Protein AF-A0A498FZJ8-F1 (afdb_monomer)

Solvent-accessible surface area (backbone atoms only — not comparable to full-atom values): 12629 Å² total; per-residue (Å²): 134,83,81,78,75,74,72,81,84,65,63,50,77,57,42,73,73,77,41,81,71,93,45,92,46,30,62,57,10,52,54,36,23,52,49,13,52,50,32,38,52,50,14,53,52,34,53,74,75,39,60,87,78,37,64,66,30,52,53,15,55,49,30,47,63,50,12,57,46,33,32,51,38,11,57,37,40,50,44,96,62,54,70,70,26,50,50,38,20,52,51,10,34,53,38,27,52,49,20,50,56,52,44,55,67,77,46,68,87,44,80,69,93,82,75,72,58,67,66,43,53,47,41,27,50,52,9,50,48,36,30,49,42,23,54,63,47,40,61,73,71,50,65,71,65,66,58,52,52,53,49,52,50,50,52,50,51,50,53,49,51,53,51,53,51,53,48,52,53,52,51,53,53,48,53,52,48,54,51,51,51,53,52,50,52,52,52,49,52,51,50,53,52,51,51,52,52,52,50,52,62,68,68,50,58,58,46,81,44,78,46,68,47,101,84,72,43,87,35,45,34,33,32,32,77,91,71,49,74,78,47,72,109

pLDDT: mean 86.77, std 13.29, range [37.44, 98.38]

Secondary structure (DSSP, 8-state):
------------HHHHHT---SSTTHHHHHHHHHHHHHHHHHHHHHHHHS-TTSHHHHHHHHHHHHHHHHHHHHHHHTS---HHHHHHHHHHHHHHHHHHHHHHHH-TT---TTT--HHHHHHHHHHHHHHHHHHHTHHHHS-HHHHHHHHHHHHHHHHHHHHHHHHHHHHHHHHHHHHHHHHHHHHHHHHHHHHHHHHHHHH-SEEEEEEE-TTS-EEEEEEETTS-EEEE-

Structure (mmCIF, N/CA/C/O backbone):
data_AF-A0A498FZJ8-F1
#
_entry.id   AF-A0A498FZJ8-F1
#
loop_
_atom_site.group_PDB
_atom_site.id
_atom_site.type_symbol
_atom_site.label_atom_id
_atom_site.label_alt_id
_atom_site.label_comp_id
_atom_site.label_asym_id
_atom_site.label_entity_id
_atom_site.label_seq_id
_atom_site.pdbx_PDB_ins_code
_atom_site.Cartn_x
_atom_site.Cartn_y
_atom_site.Cartn_z
_atom_site.occupancy
_atom_site.B_iso_or_equiv
_atom_site.auth_seq_id
_atom_site.auth_comp_id
_atom_site.auth_asym_id
_atom_site.auth_atom_id
_atom_site.pdbx_PDB_model_num
ATOM 1 N N . MET A 1 1 ? -16.260 27.900 16.267 1.00 39.38 1 MET A N 1
ATOM 2 C CA . MET A 1 1 ? -16.255 27.574 14.827 1.00 39.38 1 MET A CA 1
ATOM 3 C C . MET A 1 1 ? -15.187 26.517 14.612 1.00 39.38 1 MET A C 1
ATOM 5 O O . MET A 1 1 ? -14.015 26.859 14.557 1.00 39.38 1 MET A O 1
ATOM 9 N N . SER A 1 2 ? -15.580 25.243 14.634 1.00 37.44 2 SER A N 1
ATOM 10 C CA . SER A 1 2 ? -14.704 24.137 14.246 1.00 37.44 2 SER A CA 1
ATOM 11 C C . SER A 1 2 ? -14.590 24.187 12.729 1.00 37.44 2 SER A C 1
ATOM 13 O O . SER A 1 2 ? -15.610 24.148 12.045 1.00 37.44 2 SER A O 1
ATOM 15 N N . SER A 1 3 ? -13.386 24.383 12.205 1.00 40.19 3 SER A N 1
ATOM 16 C CA . SER A 1 3 ? -13.115 24.188 10.787 1.00 40.19 3 SER A CA 1
ATOM 17 C C . SER A 1 3 ? -13.168 22.689 10.519 1.00 40.19 3 SER A C 1
ATOM 19 O O . SER A 1 3 ? -12.170 21.990 10.710 1.00 40.19 3 SER A O 1
ATOM 21 N N . ASP A 1 4 ? -14.347 22.212 10.123 1.00 42.19 4 ASP A N 1
ATOM 22 C CA . ASP A 1 4 ? -14.518 20.915 9.483 1.00 42.19 4 ASP A CA 1
ATOM 23 C C . ASP A 1 4 ? -13.545 20.857 8.308 1.00 42.19 4 ASP A C 1
ATOM 25 O O . ASP A 1 4 ? -13.717 21.498 7.272 1.00 42.19 4 ASP A O 1
ATOM 29 N N . THR A 1 5 ? -12.448 20.141 8.521 1.00 45.56 5 THR A N 1
ATOM 30 C CA . THR A 1 5 ? -11.533 19.784 7.452 1.00 45.56 5 THR A CA 1
ATOM 31 C C . THR A 1 5 ? -12.245 18.666 6.712 1.00 45.56 5 THR A C 1
ATOM 33 O O . THR A 1 5 ? -12.199 17.516 7.144 1.00 45.56 5 THR A O 1
ATOM 36 N N . GLU A 1 6 ? -12.998 19.014 5.666 1.00 40.62 6 GLU A N 1
ATOM 37 C CA . GLU A 1 6 ? -13.567 18.024 4.757 1.00 40.62 6 GLU A CA 1
ATOM 38 C C . GLU A 1 6 ? -12.438 17.070 4.334 1.00 40.62 6 GLU A C 1
ATOM 40 O O . GLU A 1 6 ? -11.430 17.522 3.780 1.00 40.62 6 GLU A O 1
ATOM 45 N N . PRO A 1 7 ? -12.543 15.758 4.612 1.00 44.50 7 PRO A N 1
ATOM 46 C CA . PRO A 1 7 ? -11.572 14.811 4.102 1.00 44.50 7 PRO A CA 1
ATOM 47 C C . PRO A 1 7 ? -11.725 14.836 2.587 1.00 44.50 7 PRO A C 1
ATOM 49 O O . PRO A 1 7 ? -12.794 14.505 2.088 1.00 44.50 7 PRO A O 1
ATOM 52 N N . ASN A 1 8 ? -10.685 15.298 1.890 1.00 45.78 8 ASN A N 1
ATOM 53 C CA . ASN A 1 8 ? -10.559 15.401 0.438 1.00 45.78 8 ASN A CA 1
ATOM 54 C C . ASN A 1 8 ? -11.322 14.271 -0.291 1.00 45.78 8 ASN A C 1
ATOM 56 O O . ASN A 1 8 ? -10.789 13.186 -0.509 1.00 45.78 8 ASN A O 1
ATOM 60 N N . ARG A 1 9 ? -12.596 14.522 -0.628 1.00 49.97 9 ARG A N 1
ATOM 61 C CA . ARG A 1 9 ? -13.536 13.576 -1.260 1.00 49.97 9 ARG A CA 1
ATOM 62 C C . ARG A 1 9 ? -13.384 13.546 -2.778 1.00 49.97 9 ARG A C 1
ATOM 64 O O . ARG A 1 9 ? -14.316 13.210 -3.500 1.00 49.97 9 ARG A O 1
ATOM 71 N N . ASP A 1 10 ? -12.203 13.875 -3.269 1.00 52.06 10 ASP A N 1
ATOM 72 C CA . ASP A 1 10 ? -11.867 13.722 -4.666 1.00 52.06 10 ASP A CA 1
ATOM 73 C C . ASP A 1 10 ? -10.883 12.571 -4.779 1.00 52.06 10 ASP A C 1
ATOM 75 O O . ASP A 1 10 ? -9.666 12.760 -4.785 1.00 52.06 10 ASP A O 1
ATOM 79 N N . GLY A 1 11 ? -11.430 11.360 -4.906 1.00 57.81 11 GLY A N 1
ATOM 80 C CA . GLY A 1 11 ? -10.685 10.271 -5.515 1.00 57.81 11 GLY A CA 1
ATOM 81 C C . GLY A 1 11 ? -9.994 10.814 -6.765 1.00 57.81 11 GLY A C 1
ATOM 82 O O . GLY A 1 11 ? -10.627 11.486 -7.597 1.00 57.81 11 GLY A O 1
ATOM 83 N N . GLY A 1 12 ? -8.670 10.650 -6.828 1.00 79.25 12 GLY A N 1
ATOM 84 C CA . GLY A 1 12 ? -7.831 11.275 -7.847 1.00 79.25 12 GLY A CA 1
ATOM 85 C C . GLY A 1 12 ? -8.298 10.943 -9.269 1.00 79.25 12 GLY A C 1
ATOM 86 O O . GLY A 1 12 ? -9.185 10.121 -9.492 1.00 79.25 12 GLY A O 1
ATOM 87 N N . LEU A 1 13 ? -7.678 11.553 -10.281 1.00 83.12 13 LEU A N 1
ATOM 88 C CA . LEU A 1 13 ? -8.079 11.376 -11.688 1.00 83.12 13 LEU A CA 1
ATOM 89 C C . LEU A 1 13 ? -8.166 9.890 -12.112 1.00 83.12 13 LEU A C 1
ATOM 91 O O . LEU A 1 13 ? -9.040 9.531 -12.899 1.00 83.12 13 LEU A O 1
ATOM 95 N N . TYR A 1 14 ? -7.319 9.035 -11.522 1.00 83.50 14 TYR A N 1
ATOM 96 C CA . TYR A 1 14 ? -7.372 7.573 -11.642 1.00 83.50 14 TYR A CA 1
ATOM 97 C C . TYR A 1 14 ? -8.682 6.983 -11.102 1.00 83.50 14 TYR A C 1
ATOM 99 O O . TYR A 1 14 ? -9.401 6.307 -11.830 1.00 83.50 14 TYR A O 1
ATOM 107 N N . GLU A 1 15 ? -9.039 7.282 -9.856 1.00 87.12 15 GLU A N 1
ATOM 108 C CA . GLU A 1 15 ? -10.229 6.733 -9.199 1.00 87.12 15 GLU A CA 1
ATOM 109 C C . GLU A 1 15 ? -11.523 7.184 -9.882 1.00 87.12 15 GLU A C 1
ATOM 111 O O . GLU A 1 15 ? -12.447 6.397 -10.067 1.00 87.12 15 GLU A O 1
ATOM 116 N N . ARG A 1 16 ? -11.543 8.426 -10.377 1.00 88.06 16 ARG A N 1
ATOM 117 C CA . ARG A 1 16 ? -12.690 9.001 -11.093 1.00 88.06 16 ARG A CA 1
ATOM 118 C C . ARG A 1 16 ? -12.918 8.408 -12.488 1.00 88.06 16 ARG A C 1
ATOM 120 O O . ARG A 1 16 ? -14.028 8.501 -13.006 1.00 88.06 16 ARG A O 1
ATOM 127 N N . ARG A 1 17 ? -11.876 7.891 -13.150 1.00 89.31 17 ARG A N 1
ATOM 128 C CA . ARG A 1 17 ? -11.929 7.492 -14.574 1.00 89.31 17 ARG A CA 1
ATOM 129 C C . ARG A 1 17 ? -11.634 6.021 -14.840 1.00 89.31 17 ARG A C 1
ATOM 131 O O . ARG A 1 17 ? -12.029 5.534 -15.893 1.00 89.31 17 ARG A O 1
ATOM 138 N N . ILE A 1 18 ? -10.929 5.347 -13.939 1.00 85.88 18 ILE A N 1
ATOM 139 C CA . ILE A 1 18 ? -10.429 3.980 -14.128 1.00 85.88 18 ILE A CA 1
ATOM 140 C C . ILE A 1 18 ? -11.032 3.049 -13.075 1.00 85.88 18 ILE A C 1
ATOM 142 O O . ILE A 1 18 ? -11.583 2.014 -13.438 1.00 85.88 18 ILE A O 1
ATOM 146 N N . GLY A 1 19 ? -10.981 3.427 -11.795 1.00 86.81 19 GLY A N 1
ATOM 147 C CA . GLY A 1 19 ? -11.606 2.672 -10.707 1.00 86.81 19 GLY A CA 1
ATOM 148 C C . GLY A 1 19 ? -10.847 2.765 -9.388 1.00 86.81 19 GLY A C 1
ATOM 149 O O . GLY A 1 19 ? -9.790 3.389 -9.301 1.00 86.81 19 GLY A O 1
ATOM 150 N N . THR A 1 20 ? -11.393 2.128 -8.354 1.00 85.31 20 THR A N 1
ATOM 151 C CA . THR A 1 20 ? -10.800 2.092 -7.012 1.00 85.31 20 THR A CA 1
ATOM 152 C C . THR A 1 20 ? -9.523 1.240 -7.015 1.00 85.31 20 THR A C 1
ATOM 154 O O . THR A 1 20 ? -9.608 0.051 -7.346 1.00 85.31 20 THR A O 1
ATOM 157 N N . PRO A 1 21 ? -8.353 1.802 -6.662 1.00 83.69 21 PRO A N 1
ATOM 158 C CA . PRO A 1 21 ? -7.097 1.059 -6.655 1.00 83.69 21 PRO A CA 1
ATOM 159 C C . PRO A 1 21 ? -7.121 -0.045 -5.591 1.00 83.69 21 PRO A C 1
ATOM 161 O O . PRO A 1 21 ? -7.623 0.155 -4.485 1.00 83.69 21 PRO A O 1
ATOM 164 N N . ARG A 1 22 ? -6.561 -1.216 -5.914 1.00 77.50 22 ARG A N 1
ATOM 165 C CA . ARG A 1 22 ? -6.440 -2.336 -4.963 1.00 77.50 22 ARG A CA 1
ATOM 166 C C . ARG A 1 22 ? -5.165 -2.269 -4.132 1.00 77.50 22 ARG A C 1
ATOM 168 O O . ARG A 1 22 ? -5.102 -2.885 -3.072 1.00 77.50 22 ARG A O 1
ATOM 175 N N . THR A 1 23 ? -4.160 -1.529 -4.596 1.00 76.38 23 THR A N 1
ATOM 176 C CA . THR A 1 23 ? -2.916 -1.270 -3.863 1.00 76.38 23 THR A CA 1
ATOM 177 C C . THR A 1 23 ? -2.558 0.211 -3.917 1.00 76.38 23 THR A C 1
ATOM 179 O O . THR A 1 23 ? -2.904 0.911 -4.869 1.00 76.38 23 THR A O 1
ATOM 182 N N . THR A 1 24 ? -1.829 0.697 -2.909 1.00 74.94 24 THR A N 1
ATOM 183 C CA . THR A 1 24 ? -1.366 2.097 -2.843 1.00 74.94 24 THR A CA 1
ATOM 184 C C . THR A 1 24 ? -0.489 2.479 -4.039 1.00 74.94 24 THR A C 1
ATOM 186 O O . THR A 1 24 ? -0.489 3.626 -4.480 1.00 74.94 24 THR A O 1
ATOM 189 N N . ASP A 1 25 ? 0.229 1.503 -4.591 1.00 81.81 25 ASP A N 1
ATOM 190 C CA . ASP A 1 25 ? 1.211 1.704 -5.651 1.00 81.81 25 ASP A CA 1
ATOM 191 C C . ASP A 1 25 ? 0.624 1.584 -7.071 1.00 81.81 25 ASP A C 1
ATOM 193 O O . ASP A 1 25 ? 1.236 2.055 -8.032 1.00 81.81 25 ASP A O 1
ATOM 197 N N . GLU A 1 26 ? -0.590 1.037 -7.226 1.00 86.12 26 GLU A N 1
ATOM 198 C CA . GLU A 1 26 ? -1.233 0.803 -8.529 1.00 86.12 26 GLU A CA 1
ATOM 199 C C . GLU A 1 26 ? -1.359 2.087 -9.364 1.00 86.12 26 GLU A C 1
ATOM 201 O O . GLU A 1 26 ? -1.080 2.094 -10.567 1.00 86.12 26 GLU A O 1
ATOM 206 N N . VAL A 1 27 ? -1.742 3.191 -8.714 1.00 90.69 27 VAL A N 1
ATOM 207 C CA . VAL A 1 27 ? -1.930 4.499 -9.359 1.00 90.69 27 VAL A CA 1
ATOM 208 C C . VAL A 1 27 ? -0.601 5.039 -9.886 1.00 90.69 27 VAL A C 1
ATOM 210 O O . VAL A 1 27 ? -0.525 5.508 -11.023 1.00 90.69 27 VAL A O 1
ATOM 213 N N . ASN A 1 28 ? 0.460 4.938 -9.082 1.00 88.81 28 ASN A N 1
ATOM 214 C CA . ASN A 1 28 ? 1.798 5.379 -9.467 1.00 88.81 28 ASN A CA 1
ATOM 215 C C . ASN A 1 28 ? 2.345 4.518 -10.610 1.00 88.81 28 ASN A C 1
ATOM 217 O O . ASN A 1 28 ? 2.859 5.058 -11.589 1.00 88.81 28 ASN A O 1
ATOM 221 N N . GLY A 1 29 ? 2.164 3.195 -10.532 1.00 91.44 29 GLY A N 1
ATOM 222 C CA . GLY A 1 29 ? 2.545 2.261 -11.591 1.00 91.44 29 GLY A CA 1
ATOM 223 C C . GLY A 1 29 ? 1.855 2.566 -12.923 1.00 91.44 29 GLY A C 1
ATOM 224 O O . GLY A 1 29 ? 2.506 2.576 -13.968 1.00 91.44 29 GLY A O 1
ATOM 225 N N . TYR A 1 30 ? 0.561 2.908 -12.897 1.00 92.50 30 TYR A N 1
ATOM 226 C CA . TYR A 1 30 ? -0.185 3.311 -14.093 1.00 92.50 30 TYR A CA 1
ATOM 227 C C . TYR A 1 30 ? 0.392 4.566 -14.759 1.00 92.50 30 TYR A C 1
ATOM 229 O O . TYR A 1 30 ? 0.646 4.564 -15.967 1.00 92.50 30 TYR A O 1
ATOM 237 N N . TRP A 1 31 ? 0.621 5.631 -13.987 1.00 94.38 31 TRP A N 1
ATOM 238 C CA . TRP A 1 31 ? 1.174 6.871 -14.533 1.00 94.38 31 TRP A CA 1
ATOM 239 C C . TRP A 1 31 ? 2.604 6.690 -15.035 1.00 94.38 31 TRP A C 1
ATOM 241 O O . TRP A 1 31 ? 2.952 7.235 -16.080 1.00 94.38 31 TRP A O 1
ATOM 251 N N . LEU A 1 32 ? 3.407 5.880 -14.345 1.00 95.06 32 LEU A N 1
ATOM 252 C CA . LEU A 1 32 ? 4.777 5.580 -14.747 1.00 95.06 32 LEU A CA 1
ATOM 253 C C . LEU A 1 32 ? 4.836 4.765 -16.044 1.00 95.06 32 LEU A C 1
ATOM 255 O O . LEU A 1 32 ? 5.643 5.061 -16.923 1.00 95.06 32 LEU A O 1
ATOM 259 N N . PHE A 1 33 ? 3.938 3.788 -16.196 1.00 96.06 33 PHE A N 1
ATOM 260 C CA . PHE A 1 33 ? 3.778 3.043 -17.442 1.00 96.06 33 PHE A CA 1
ATOM 261 C C . PHE A 1 33 ? 3.406 3.983 -18.595 1.00 96.06 33 PHE A C 1
ATOM 263 O O . PHE A 1 33 ? 4.052 3.967 -19.642 1.00 96.06 33 PHE A O 1
ATOM 270 N N . GLY A 1 34 ? 2.402 4.844 -18.385 1.00 96.25 34 GLY A N 1
ATOM 271 C CA . GLY A 1 34 ? 1.998 5.847 -19.370 1.00 96.25 34 GLY A CA 1
ATOM 272 C C . GLY A 1 34 ? 3.144 6.789 -19.743 1.00 96.25 34 GLY A C 1
ATOM 273 O O . GLY A 1 34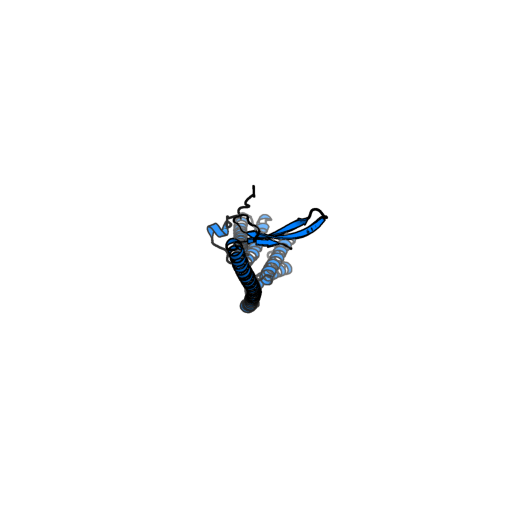 ? 3.367 7.049 -20.921 1.00 96.25 34 GLY A O 1
ATOM 274 N N . PHE A 1 35 ? 3.923 7.239 -18.758 1.00 97.25 35 PHE A N 1
ATOM 275 C CA . PHE A 1 35 ? 5.110 8.062 -18.975 1.00 97.25 35 PHE A CA 1
ATOM 276 C C . PHE A 1 35 ? 6.173 7.348 -19.823 1.00 97.25 35 PHE A C 1
ATOM 278 O O . PHE A 1 35 ? 6.666 7.931 -20.785 1.00 97.25 35 PHE A O 1
ATOM 285 N N . GLY A 1 36 ? 6.477 6.078 -19.537 1.00 97.12 36 GLY A N 1
ATOM 286 C CA . GLY A 1 36 ? 7.407 5.281 -20.343 1.00 97.12 36 GLY A CA 1
ATOM 287 C C . GLY A 1 36 ? 6.955 5.136 -21.801 1.00 97.12 36 GLY A C 1
ATOM 288 O O . GLY A 1 36 ? 7.747 5.336 -22.721 1.00 97.12 36 GLY A O 1
ATOM 289 N N . VAL A 1 37 ? 5.659 4.893 -22.028 1.00 97.62 37 VAL A N 1
ATOM 290 C CA . VAL A 1 37 ? 5.078 4.858 -23.383 1.00 97.62 37 VAL A CA 1
ATOM 291 C C . VAL A 1 37 ? 5.218 6.215 -24.081 1.00 97.62 37 VAL A C 1
ATOM 293 O O . VAL A 1 37 ? 5.610 6.264 -25.246 1.00 97.62 37 VAL A O 1
ATOM 296 N N . LEU A 1 38 ? 4.950 7.320 -23.378 1.00 98.00 38 LEU A N 1
ATOM 297 C CA . LEU A 1 38 ? 5.112 8.670 -23.923 1.00 98.00 38 LEU A CA 1
ATOM 298 C C . LEU A 1 38 ? 6.569 8.980 -24.289 1.00 98.00 38 LEU A C 1
ATOM 300 O O . LEU A 1 38 ? 6.796 9.583 -25.333 1.00 98.00 38 LEU A O 1
ATOM 304 N N . LEU A 1 39 ? 7.548 8.537 -23.491 1.00 97.38 39 LEU A N 1
ATOM 305 C CA . LEU A 1 39 ? 8.969 8.662 -23.836 1.00 97.38 39 LEU A CA 1
ATOM 306 C C . LEU A 1 39 ? 9.306 7.914 -25.130 1.00 97.38 39 LEU A C 1
ATOM 308 O O . LEU A 1 39 ? 9.992 8.463 -25.987 1.00 97.38 39 LEU A O 1
ATOM 312 N N . GLY A 1 40 ? 8.787 6.694 -25.300 1.00 95.56 40 GLY A N 1
ATOM 313 C CA . GLY A 1 40 ? 8.978 5.922 -26.529 1.00 95.56 40 GLY A CA 1
ATOM 314 C C . GLY A 1 40 ? 8.351 6.594 -27.755 1.00 95.56 40 GLY A C 1
ATOM 315 O O . GLY A 1 40 ? 8.961 6.646 -28.817 1.00 95.56 40 GLY A O 1
ATOM 316 N N . LEU A 1 41 ? 7.155 7.170 -27.614 1.00 97.25 41 LEU A N 1
ATOM 317 C CA . LEU A 1 41 ? 6.522 7.934 -28.695 1.00 97.25 41 LEU A CA 1
ATOM 318 C C . LEU A 1 41 ? 7.277 9.234 -29.008 1.00 97.25 41 LEU A C 1
ATOM 320 O O . LEU A 1 41 ? 7.402 9.608 -30.176 1.00 97.25 41 LEU A O 1
ATOM 324 N N . ALA A 1 42 ? 7.791 9.912 -27.980 1.00 96.44 42 ALA A N 1
ATOM 325 C CA . ALA A 1 42 ? 8.609 11.108 -28.139 1.00 96.44 42 ALA A CA 1
ATOM 326 C C . ALA A 1 42 ? 9.918 10.799 -28.879 1.00 96.44 42 ALA A C 1
ATOM 328 O O . ALA A 1 42 ? 10.291 11.562 -29.768 1.00 96.44 42 ALA A O 1
ATOM 329 N N . ASP A 1 43 ? 10.569 9.668 -28.582 1.00 94.56 43 ASP A N 1
ATOM 330 C CA . ASP A 1 43 ? 11.708 9.180 -29.367 1.00 94.56 43 ASP A CA 1
ATOM 331 C C . ASP A 1 43 ? 11.342 9.018 -30.843 1.00 94.56 43 ASP A C 1
ATOM 333 O O . ASP A 1 43 ? 11.999 9.610 -31.691 1.00 94.56 43 ASP A O 1
ATOM 337 N N . VAL A 1 44 ? 10.259 8.301 -31.164 1.00 94.75 44 VAL A N 1
ATOM 338 C CA . VAL A 1 44 ? 9.839 8.104 -32.563 1.00 94.75 44 VAL A CA 1
ATOM 339 C C . VAL A 1 44 ? 9.652 9.444 -33.281 1.00 94.75 44 VAL A C 1
ATOM 341 O O . VAL A 1 44 ? 10.109 9.606 -34.412 1.00 94.75 44 VAL A O 1
ATOM 344 N N . ALA A 1 45 ? 9.038 10.432 -32.627 1.00 95.75 45 ALA A N 1
ATOM 345 C CA . ALA A 1 45 ? 8.899 11.770 -33.195 1.00 95.75 45 ALA A CA 1
ATOM 346 C C . ALA A 1 45 ? 10.265 12.438 -33.439 1.00 95.75 45 ALA A C 1
ATOM 348 O O . ALA A 1 45 ? 10.517 12.934 -34.537 1.00 95.75 45 ALA A O 1
ATOM 349 N N . VAL A 1 46 ? 11.173 12.412 -32.458 1.00 93.69 46 VAL A N 1
ATOM 350 C CA . VAL A 1 46 ? 12.533 12.960 -32.603 1.00 93.69 46 VAL A CA 1
ATOM 351 C C . VAL A 1 46 ? 13.297 12.239 -33.714 1.00 93.69 46 VAL A C 1
ATOM 353 O O . VAL A 1 46 ? 13.945 12.881 -34.539 1.00 93.69 46 VAL A O 1
ATOM 356 N N . PHE A 1 47 ? 13.189 10.917 -33.793 1.00 90.50 47 PHE A N 1
ATOM 357 C CA . PHE A 1 47 ? 13.816 10.094 -34.817 1.00 90.50 47 PHE A CA 1
ATOM 358 C C . PHE A 1 47 ? 13.329 10.469 -36.223 1.00 90.50 47 PHE A C 1
ATOM 360 O O . PHE A 1 47 ? 14.133 10.543 -37.149 1.00 90.50 47 PHE A O 1
ATOM 367 N N . LEU A 1 48 ? 12.034 10.731 -36.406 1.00 93.88 48 LEU A N 1
ATOM 368 C CA . LEU A 1 48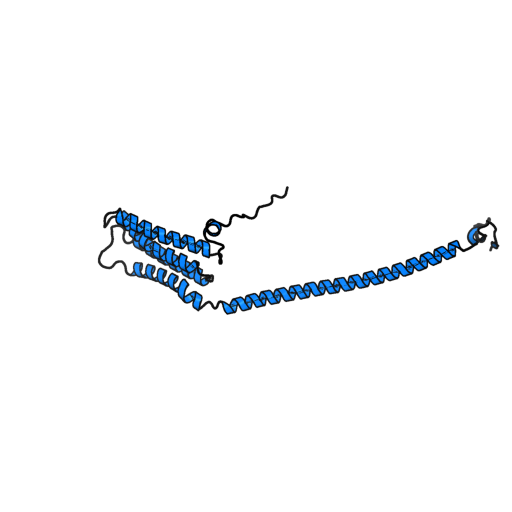 ? 11.480 11.105 -37.712 1.00 93.88 48 LEU A CA 1
ATOM 369 C C . LEU A 1 48 ? 11.812 12.547 -38.123 1.00 93.88 48 LEU A C 1
ATOM 371 O O . LEU A 1 48 ? 11.883 12.832 -39.316 1.00 93.88 48 LEU A O 1
ATOM 375 N N . LEU A 1 49 ? 12.018 13.447 -37.158 1.00 95.06 49 LEU A N 1
ATOM 376 C CA . LEU A 1 49 ? 12.200 14.885 -37.398 1.00 95.06 49 LEU A CA 1
ATOM 377 C C . LEU A 1 49 ? 13.662 15.346 -37.448 1.00 95.06 49 LEU A C 1
ATOM 379 O O . LEU A 1 49 ? 13.927 16.507 -37.748 1.00 95.06 49 LEU A O 1
ATOM 383 N N . THR A 1 50 ? 14.616 14.476 -37.127 1.00 91.62 50 THR A N 1
ATOM 384 C CA . THR A 1 50 ? 16.042 14.832 -37.057 1.00 91.62 50 THR A CA 1
ATOM 385 C C . THR A 1 50 ? 16.835 14.127 -38.141 1.00 91.62 50 THR A C 1
ATOM 387 O O . THR A 1 50 ? 16.435 13.075 -38.619 1.00 91.62 50 THR A O 1
ATOM 390 N N . GLU A 1 51 ? 17.991 14.650 -38.532 1.00 87.50 51 GLU A N 1
ATOM 391 C CA . GLU A 1 51 ? 18.899 13.943 -39.442 1.00 87.50 51 GLU A CA 1
ATOM 392 C C . GLU A 1 51 ? 19.784 12.950 -38.679 1.00 87.50 51 GLU A C 1
ATOM 394 O O . GLU A 1 51 ? 20.049 13.107 -37.481 1.00 87.50 51 GLU A O 1
ATOM 399 N N . SER A 1 52 ? 20.248 11.903 -39.364 1.00 82.44 52 SER A N 1
ATOM 400 C CA . SER A 1 52 ? 21.202 10.953 -38.788 1.00 82.44 52 SER A CA 1
ATOM 401 C C . SER A 1 52 ? 22.506 11.651 -38.394 1.00 82.44 52 SER A C 1
ATOM 403 O O . SER A 1 52 ? 22.951 12.550 -39.098 1.00 82.44 52 SER A O 1
ATOM 405 N N . ALA A 1 53 ? 23.148 11.184 -37.318 1.00 78.56 53 ALA A N 1
ATOM 406 C CA . ALA A 1 53 ? 24.421 11.719 -36.815 1.00 78.56 53 ALA A CA 1
ATOM 407 C C . ALA A 1 53 ? 24.375 13.189 -36.340 1.00 78.56 53 ALA A C 1
ATOM 409 O O . ALA A 1 53 ? 25.390 13.876 -36.344 1.00 78.56 53 ALA A O 1
ATOM 410 N N . THR A 1 54 ? 23.210 13.656 -35.880 1.00 84.38 54 THR A N 1
ATOM 411 C CA . THR A 1 54 ? 23.057 14.950 -35.195 1.00 84.38 54 THR A CA 1
ATOM 412 C C . THR A 1 54 ? 22.879 14.769 -33.685 1.00 84.38 54 THR A C 1
ATOM 414 O O . THR A 1 54 ? 22.379 13.738 -33.226 1.00 84.38 54 THR A O 1
ATOM 417 N N . THR A 1 55 ? 23.214 15.792 -32.892 1.00 83.12 55 THR A N 1
ATOM 418 C CA . THR A 1 55 ? 22.964 15.805 -31.436 1.00 83.12 55 THR A CA 1
ATOM 419 C C . THR A 1 55 ? 21.480 15.629 -31.112 1.00 83.12 55 THR A C 1
ATOM 421 O O . THR A 1 55 ? 21.125 14.902 -30.187 1.00 83.12 55 THR A O 1
ATOM 424 N N . ALA A 1 56 ? 20.598 16.230 -31.918 1.00 86.00 56 ALA A N 1
ATOM 425 C CA . ALA A 1 56 ? 19.152 16.093 -31.765 1.00 86.00 56 ALA A CA 1
ATOM 426 C C . ALA A 1 56 ? 18.694 14.630 -31.916 1.00 86.00 56 ALA A C 1
ATOM 428 O O . ALA A 1 56 ? 17.881 14.155 -31.127 1.00 86.00 56 ALA A O 1
ATOM 429 N N . ARG A 1 57 ? 19.278 13.878 -32.859 1.00 86.25 57 ARG A N 1
ATOM 430 C CA . ARG A 1 57 ? 19.033 12.434 -32.994 1.00 86.25 57 ARG A CA 1
ATOM 431 C C . ARG A 1 57 ? 19.538 11.641 -31.782 1.00 86.25 57 ARG A C 1
ATOM 433 O O . ARG A 1 57 ? 18.899 10.672 -31.384 1.00 86.25 57 ARG A O 1
ATOM 440 N N . GLY A 1 58 ? 20.647 12.068 -31.173 1.00 85.19 58 GLY A N 1
ATOM 441 C CA . GLY A 1 58 ? 21.179 11.486 -29.936 1.00 85.19 58 GLY A CA 1
ATOM 442 C C . GLY A 1 58 ? 20.205 11.566 -28.755 1.00 85.19 58 GLY A C 1
ATOM 443 O O . GLY A 1 58 ? 20.079 10.602 -28.002 1.00 85.19 58 GLY A O 1
ATOM 444 N N . ILE A 1 59 ? 19.459 12.672 -28.639 1.00 87.06 59 ILE A N 1
ATOM 445 C CA . ILE A 1 59 ? 18.392 12.827 -27.635 1.00 87.06 59 ILE A CA 1
ATOM 446 C C . ILE A 1 59 ? 17.278 11.800 -27.865 1.00 87.06 59 ILE A C 1
ATOM 448 O O . ILE A 1 59 ? 16.804 11.209 -26.898 1.00 87.06 59 ILE A O 1
ATOM 452 N N . GLY A 1 60 ? 16.908 11.542 -29.124 1.00 89.75 60 GLY A N 1
ATOM 453 C CA . GLY A 1 60 ? 15.956 10.483 -29.477 1.00 89.75 60 GLY A CA 1
ATOM 454 C C . GLY A 1 60 ? 16.388 9.136 -28.901 1.00 89.75 60 GLY A C 1
ATOM 455 O O . GLY A 1 60 ? 15.694 8.571 -28.062 1.00 89.75 60 GLY A O 1
ATOM 456 N N . TYR A 1 61 ? 17.613 8.696 -29.198 1.00 88.12 61 TYR A N 1
ATOM 457 C CA . TYR A 1 61 ? 18.124 7.425 -28.672 1.00 88.12 61 TYR A CA 1
ATOM 458 C C . TYR A 1 61 ? 18.147 7.345 -27.139 1.00 88.12 61 TYR A C 1
ATOM 460 O O . TYR A 1 61 ? 17.899 6.276 -26.581 1.00 88.12 61 TYR A O 1
ATOM 468 N N . ALA A 1 62 ? 18.407 8.455 -26.441 1.00 91.06 62 ALA A N 1
ATOM 469 C CA . ALA A 1 62 ? 18.321 8.491 -24.982 1.00 91.06 62 ALA A CA 1
ATOM 470 C C . ALA A 1 62 ? 16.874 8.299 -24.487 1.00 91.06 62 ALA A C 1
ATOM 472 O O . ALA A 1 62 ? 16.642 7.519 -23.564 1.00 91.06 62 ALA A O 1
ATOM 473 N N . LEU A 1 63 ? 15.894 8.951 -25.123 1.00 94.00 63 LEU A N 1
ATOM 474 C CA . LEU A 1 63 ? 14.468 8.749 -24.839 1.00 94.00 63 LEU A CA 1
ATOM 475 C C . LEU A 1 63 ? 14.036 7.304 -25.141 1.00 94.00 63 LEU A C 1
ATOM 477 O O . LEU A 1 63 ? 13.344 6.687 -24.327 1.00 94.00 63 LEU A O 1
ATOM 481 N N . ALA A 1 64 ? 14.519 6.741 -26.254 1.00 93.62 64 ALA A N 1
ATOM 482 C CA . ALA A 1 64 ? 14.301 5.351 -26.643 1.00 93.62 64 ALA A CA 1
ATOM 483 C C . ALA A 1 64 ? 14.806 4.386 -25.564 1.00 93.62 64 ALA A C 1
ATOM 485 O O . ALA A 1 64 ? 14.117 3.438 -25.200 1.00 93.62 64 ALA A O 1
ATOM 486 N N . ALA A 1 65 ? 15.998 4.649 -25.022 1.00 94.50 65 ALA A N 1
ATOM 487 C CA . ALA A 1 65 ? 16.619 3.822 -23.994 1.00 94.50 65 ALA A CA 1
ATOM 488 C C . ALA A 1 65 ? 15.975 3.993 -22.606 1.00 94.50 65 ALA A C 1
ATOM 490 O O . ALA A 1 65 ? 15.986 3.055 -21.807 1.00 94.50 65 ALA A O 1
ATOM 491 N N . LEU A 1 66 ? 15.389 5.154 -22.300 1.00 97.00 66 LEU A N 1
ATOM 492 C CA . LEU A 1 66 ? 14.680 5.389 -21.036 1.00 97.00 66 LEU A CA 1
ATOM 493 C C . LEU A 1 66 ? 13.281 4.765 -21.008 1.00 97.00 66 LEU A C 1
ATOM 495 O O . LEU A 1 66 ? 12.814 4.385 -19.937 1.00 97.00 66 LEU A O 1
ATOM 499 N N . SER A 1 67 ? 12.624 4.625 -22.159 1.00 97.75 67 SER A N 1
ATOM 500 C CA . SER A 1 67 ? 11.272 4.062 -22.251 1.00 97.75 67 SER A CA 1
ATOM 501 C C . SER A 1 67 ? 11.134 2.665 -21.600 1.00 97.75 67 SER A C 1
ATOM 503 O O . SER A 1 67 ? 10.303 2.530 -20.695 1.00 97.75 67 SER A O 1
ATOM 505 N N . PRO A 1 68 ? 11.953 1.641 -21.933 1.00 97.75 68 PRO A N 1
ATOM 506 C CA . PRO A 1 68 ? 11.783 0.294 -21.385 1.00 97.75 68 PRO A CA 1
ATOM 507 C C . PRO A 1 68 ? 11.881 0.205 -19.853 1.00 97.75 68 PRO A C 1
ATOM 509 O O . PRO A 1 68 ? 10.978 -0.392 -19.267 1.00 97.75 68 PRO A O 1
ATOM 512 N N . PRO A 1 69 ? 12.875 0.813 -19.167 1.00 97.56 69 PRO A N 1
ATOM 513 C CA . PRO A 1 69 ? 12.918 0.829 -17.705 1.00 97.56 69 PRO A CA 1
ATOM 514 C C . PRO A 1 69 ? 11.642 1.382 -17.060 1.00 97.56 69 PRO A C 1
ATOM 516 O O . PRO A 1 69 ? 11.124 0.777 -16.126 1.00 97.56 69 PRO A O 1
ATOM 519 N N . PHE A 1 70 ? 11.092 2.488 -17.576 1.00 97.69 70 PHE A N 1
ATOM 520 C CA . PHE A 1 70 ? 9.872 3.091 -17.027 1.00 97.69 70 PHE A CA 1
ATOM 521 C C . PHE A 1 70 ? 8.616 2.262 -17.317 1.00 97.69 70 PHE A C 1
ATOM 523 O O . PHE A 1 70 ? 7.774 2.104 -16.433 1.00 97.69 70 PHE A O 1
ATOM 530 N N . VAL A 1 71 ? 8.504 1.684 -18.518 1.00 97.56 71 VAL A N 1
ATOM 531 C CA . VAL A 1 71 ? 7.409 0.764 -18.867 1.00 97.56 71 VAL A CA 1
ATOM 532 C C . VAL A 1 71 ? 7.449 -0.480 -17.982 1.00 97.56 71 VAL A C 1
ATOM 534 O O . VAL A 1 71 ? 6.426 -0.864 -17.413 1.00 97.56 71 VAL A O 1
ATOM 537 N N . MET A 1 72 ? 8.625 -1.093 -17.829 1.00 96.25 72 MET A N 1
ATOM 538 C CA . MET A 1 72 ? 8.804 -2.273 -16.989 1.00 96.25 72 MET A CA 1
ATOM 539 C C . MET A 1 72 ? 8.527 -1.951 -15.523 1.00 96.25 72 MET A C 1
ATOM 541 O O . MET A 1 72 ? 7.744 -2.659 -14.900 1.00 96.25 72 MET A O 1
ATOM 545 N N . LEU A 1 73 ? 9.093 -0.871 -14.978 1.00 95.31 73 LEU A N 1
ATOM 546 C CA . LEU A 1 73 ? 8.859 -0.473 -13.592 1.00 95.31 73 LEU A CA 1
ATOM 547 C C . LEU A 1 73 ? 7.376 -0.174 -13.337 1.00 95.31 73 LEU A C 1
ATOM 549 O O . LEU A 1 73 ? 6.823 -0.648 -12.349 1.00 95.31 73 LEU A O 1
ATOM 553 N N . GLY A 1 74 ? 6.709 0.541 -14.248 1.00 93.00 74 GLY A N 1
ATOM 554 C CA . GLY A 1 74 ? 5.274 0.811 -14.155 1.00 93.00 74 GLY A CA 1
ATOM 555 C C . GLY A 1 74 ? 4.422 -0.461 -14.179 1.00 93.00 74 GLY A C 1
ATOM 556 O O . GLY A 1 74 ? 3.479 -0.586 -13.398 1.00 93.00 74 GLY A O 1
ATOM 557 N N . ALA A 1 75 ? 4.778 -1.438 -15.019 1.00 92.31 75 ALA A N 1
ATOM 558 C CA . ALA A 1 75 ? 4.107 -2.738 -15.064 1.00 92.31 75 ALA A CA 1
ATOM 559 C C . ALA A 1 75 ? 4.358 -3.573 -13.796 1.00 92.31 75 ALA A C 1
ATOM 561 O O . ALA A 1 75 ? 3.426 -4.171 -13.265 1.00 92.31 75 ALA A O 1
ATOM 562 N N . VAL A 1 76 ? 5.596 -3.579 -13.295 1.00 91.19 76 VAL A N 1
ATOM 563 C CA . VAL A 1 76 ? 6.013 -4.292 -12.081 1.00 91.19 76 VAL A CA 1
ATOM 564 C C . VAL A 1 76 ? 5.279 -3.741 -10.858 1.00 91.19 76 VAL A C 1
ATOM 566 O O . VAL A 1 76 ? 4.606 -4.497 -10.168 1.00 91.19 76 VAL A O 1
ATOM 569 N N . ILE A 1 77 ? 5.306 -2.424 -10.643 1.00 89.56 77 ILE A N 1
ATOM 570 C CA . ILE A 1 77 ? 4.661 -1.746 -9.504 1.00 89.56 77 ILE A CA 1
ATOM 571 C C . ILE A 1 77 ? 3.131 -1.932 -9.491 1.00 89.56 77 ILE A C 1
ATOM 573 O O . ILE A 1 77 ? 2.498 -1.835 -8.442 1.00 89.56 77 ILE A O 1
ATOM 577 N N . ARG A 1 78 ? 2.516 -2.236 -10.641 1.00 86.38 78 ARG A N 1
ATOM 578 C CA . ARG A 1 78 ? 1.075 -2.508 -10.726 1.00 86.38 78 ARG A CA 1
ATOM 579 C C . ARG A 1 78 ? 0.674 -3.835 -10.080 1.00 86.38 78 ARG A C 1
ATOM 581 O O . ARG A 1 78 ? -0.493 -4.018 -9.735 1.00 86.38 78 ARG A O 1
ATOM 588 N N . PHE A 1 79 ? 1.617 -4.759 -9.925 1.00 81.69 79 PHE A N 1
ATOM 589 C CA . PHE A 1 79 ? 1.397 -5.950 -9.120 1.00 81.69 79 PHE A CA 1
ATOM 590 C C . PHE A 1 79 ? 1.466 -5.603 -7.627 1.00 81.69 79 PHE A C 1
ATOM 592 O O . PHE A 1 79 ? 2.181 -4.678 -7.246 1.00 81.69 79 PHE A O 1
ATOM 599 N N . PRO A 1 80 ? 0.757 -6.346 -6.759 1.00 73.06 80 PRO A N 1
ATOM 600 C CA . PRO A 1 80 ? 0.847 -6.204 -5.306 1.00 73.06 80 PRO A CA 1
ATOM 601 C C . PRO A 1 80 ? 2.203 -6.715 -4.786 1.00 73.06 80 PRO A C 1
ATOM 603 O O . PRO A 1 80 ? 2.288 -7.726 -4.092 1.00 73.06 80 PRO A O 1
ATOM 606 N N . LEU A 1 81 ? 3.287 -6.044 -5.170 1.00 72.75 81 LEU A N 1
ATOM 607 C CA . LEU A 1 81 ? 4.644 -6.373 -4.764 1.00 72.75 81 LEU A CA 1
ATOM 608 C C . LEU A 1 81 ? 4.920 -5.867 -3.356 1.00 72.75 81 LEU A C 1
ATOM 610 O O . LEU A 1 81 ? 4.505 -4.780 -2.956 1.00 72.75 81 LEU A O 1
ATOM 614 N N . ARG A 1 82 ? 5.690 -6.654 -2.607 1.00 73.19 82 ARG A N 1
ATOM 615 C CA . ARG A 1 82 ? 6.213 -6.231 -1.310 1.00 73.19 82 ARG A CA 1
ATOM 616 C C . ARG A 1 82 ? 7.344 -5.219 -1.499 1.00 73.19 82 ARG A C 1
ATOM 618 O O . ARG A 1 82 ? 8.005 -5.180 -2.537 1.00 73.19 82 ARG A O 1
ATOM 625 N N . ARG A 1 83 ? 7.643 -4.474 -0.430 1.00 78.88 83 ARG A N 1
ATOM 626 C CA . ARG A 1 83 ? 8.739 -3.489 -0.359 1.00 78.88 83 ARG A CA 1
ATOM 627 C C . ARG A 1 83 ? 10.064 -3.931 -1.011 1.00 78.88 83 ARG A C 1
ATOM 629 O O . ARG A 1 83 ? 10.613 -3.109 -1.740 1.00 78.88 83 ARG A O 1
ATOM 636 N N . PRO A 1 84 ? 10.594 -5.162 -0.817 1.00 81.12 84 PRO A N 1
ATOM 637 C CA . PRO A 1 84 ? 11.835 -5.570 -1.482 1.00 81.12 84 PRO A CA 1
ATOM 638 C C . PRO A 1 84 ? 11.701 -5.666 -3.007 1.00 81.12 84 PRO A C 1
ATOM 640 O O . PRO A 1 84 ? 12.631 -5.289 -3.712 1.00 81.12 84 PRO A O 1
ATOM 643 N N . GLY A 1 85 ? 10.550 -6.107 -3.527 1.00 83.44 85 GLY A N 1
ATOM 644 C CA . GLY A 1 85 ? 10.290 -6.155 -4.970 1.00 83.44 85 GLY A CA 1
ATOM 645 C C . GLY A 1 85 ? 10.238 -4.759 -5.574 1.00 83.44 85 GLY A C 1
ATOM 646 O O . GLY A 1 85 ? 10.933 -4.472 -6.545 1.00 83.44 85 GLY A O 1
ATOM 647 N N . THR A 1 86 ? 9.508 -3.852 -4.930 1.00 87.31 86 THR A N 1
ATOM 648 C CA . THR A 1 86 ? 9.434 -2.450 -5.353 1.00 87.31 86 THR A CA 1
ATOM 649 C C . THR A 1 86 ? 10.804 -1.760 -5.277 1.00 87.31 86 THR A C 1
ATOM 651 O O . THR A 1 86 ? 11.205 -1.073 -6.215 1.00 87.31 86 THR A O 1
ATOM 654 N N . ALA A 1 87 ? 11.574 -1.988 -4.206 1.00 89.94 87 ALA A N 1
ATOM 655 C CA . ALA A 1 87 ? 12.923 -1.441 -4.050 1.00 89.94 87 ALA A CA 1
ATOM 656 C C . ALA A 1 87 ? 13.897 -1.962 -5.119 1.00 89.94 87 ALA A C 1
ATOM 658 O O . ALA A 1 87 ? 14.670 -1.181 -5.674 1.00 89.94 87 ALA A O 1
ATOM 659 N N . LEU A 1 88 ? 13.834 -3.256 -5.446 1.00 93.31 88 LEU A N 1
ATOM 660 C CA . LEU A 1 88 ? 14.652 -3.861 -6.497 1.00 93.31 88 LEU A CA 1
ATOM 661 C C . LEU A 1 88 ? 14.311 -3.286 -7.881 1.00 93.31 88 LEU A C 1
ATOM 663 O O . LEU A 1 88 ? 15.215 -3.001 -8.666 1.00 93.31 88 LEU A O 1
ATOM 667 N N . GLY A 1 89 ? 13.025 -3.042 -8.156 1.00 93.06 89 GLY A N 1
ATOM 668 C CA . GLY A 1 89 ? 12.576 -2.364 -9.374 1.00 93.06 89 GLY A CA 1
ATOM 669 C C . GLY A 1 89 ? 13.101 -0.926 -9.483 1.00 93.06 89 GLY A C 1
ATOM 670 O O . GLY A 1 89 ? 13.620 -0.532 -10.533 1.00 93.06 89 GLY A O 1
ATOM 671 N N . TYR A 1 90 ? 13.033 -0.147 -8.398 1.00 94.75 90 TYR A N 1
ATOM 672 C CA . TYR A 1 90 ? 13.603 1.205 -8.368 1.00 94.75 90 TYR A CA 1
ATOM 673 C C . TYR A 1 90 ? 15.123 1.198 -8.540 1.00 94.75 90 TYR A C 1
ATOM 675 O O . TYR A 1 90 ? 15.648 2.012 -9.301 1.00 94.75 90 TYR A O 1
ATOM 683 N N . LEU A 1 91 ? 15.826 0.261 -7.896 1.00 96.75 91 LEU A N 1
ATOM 684 C CA . LEU A 1 91 ? 17.269 0.091 -8.056 1.00 96.75 91 LEU A CA 1
ATOM 685 C C . LEU A 1 91 ? 17.629 -0.217 -9.512 1.00 96.75 91 LEU A C 1
ATOM 687 O O . LEU A 1 91 ? 18.494 0.446 -10.079 1.00 96.75 91 LEU A O 1
ATOM 691 N N . GLY A 1 92 ? 16.942 -1.178 -10.134 1.00 96.56 92 GLY A N 1
ATOM 692 C CA . GLY A 1 92 ? 17.162 -1.519 -11.536 1.00 96.56 92 GLY A CA 1
ATOM 693 C C . GLY A 1 92 ? 16.927 -0.331 -12.469 1.00 96.56 92 GLY A C 1
ATOM 694 O O . GLY A 1 92 ? 17.748 -0.055 -13.340 1.00 96.56 92 GLY A O 1
ATOM 695 N N . THR A 1 93 ? 15.875 0.450 -12.216 1.00 97.25 93 THR A N 1
ATOM 696 C CA . THR A 1 93 ? 15.587 1.673 -12.983 1.00 97.25 93 THR A CA 1
ATOM 697 C C . THR A 1 93 ? 16.679 2.724 -12.809 1.00 97.25 93 THR A C 1
ATOM 699 O O . THR A 1 93 ? 17.138 3.286 -13.800 1.00 97.25 93 THR A O 1
ATOM 702 N N . ALA A 1 94 ? 17.152 2.960 -11.582 1.00 97.81 94 ALA A N 1
ATOM 703 C CA . ALA A 1 94 ? 18.246 3.892 -11.320 1.00 97.81 94 ALA A CA 1
ATOM 704 C C . ALA A 1 94 ? 19.539 3.474 -12.040 1.00 97.81 94 ALA A C 1
ATOM 706 O O . ALA A 1 94 ? 20.208 4.313 -12.642 1.00 97.81 94 ALA A O 1
ATOM 707 N N . VAL A 1 95 ? 19.856 2.175 -12.042 1.00 97.94 95 VAL A N 1
ATOM 708 C CA . VAL A 1 95 ? 21.008 1.614 -12.765 1.00 97.94 95 VAL A CA 1
ATOM 709 C C . VAL A 1 95 ? 20.850 1.787 -14.281 1.00 97.94 95 VAL A C 1
ATOM 711 O O . VAL A 1 95 ? 21.795 2.213 -14.945 1.00 97.94 95 VAL A O 1
ATOM 714 N N . SER A 1 96 ? 19.662 1.539 -14.842 1.00 97.12 96 SER A N 1
ATOM 715 C CA . SER A 1 96 ? 19.400 1.776 -16.268 1.00 97.12 96 SER A CA 1
ATOM 716 C C . SER A 1 96 ? 19.521 3.255 -16.642 1.00 97.12 96 SER A C 1
ATOM 718 O O . SER A 1 96 ? 20.170 3.571 -17.637 1.00 97.12 96 SER A O 1
ATOM 720 N N . VAL A 1 97 ? 18.956 4.168 -15.843 1.00 97.38 97 VAL A N 1
ATOM 721 C CA . VAL A 1 97 ? 19.073 5.622 -16.059 1.00 97.38 97 VAL A CA 1
ATOM 722 C C . VAL A 1 97 ? 20.535 6.059 -15.999 1.00 97.38 97 VAL A C 1
ATOM 724 O O . VAL A 1 97 ? 20.977 6.811 -16.866 1.00 97.38 97 VAL A O 1
ATOM 727 N N . LEU A 1 98 ? 21.308 5.553 -15.033 1.00 96.75 98 LEU A N 1
ATOM 728 C CA . LEU A 1 98 ? 22.745 5.813 -14.939 1.00 96.75 98 LEU A CA 1
ATOM 729 C C . LEU A 1 98 ? 23.481 5.345 -16.200 1.00 96.75 98 LEU A C 1
ATOM 731 O O . LEU A 1 98 ? 24.314 6.082 -16.722 1.00 96.75 98 LEU A O 1
ATOM 735 N N . GLY A 1 99 ? 23.137 4.164 -16.722 1.00 94.19 99 GLY A N 1
ATOM 736 C CA . GLY A 1 99 ? 23.656 3.664 -17.994 1.00 94.19 99 GLY A CA 1
ATOM 737 C C . GLY A 1 99 ? 23.364 4.610 -19.163 1.00 94.19 99 GLY A C 1
ATOM 738 O O . GLY A 1 99 ? 24.264 4.901 -19.944 1.00 94.19 99 GLY A O 1
ATOM 739 N N . VAL A 1 100 ? 22.147 5.159 -19.252 1.00 93.12 100 VAL A N 1
ATOM 740 C CA . VAL A 1 100 ? 21.780 6.131 -20.300 1.00 93.12 100 VAL A CA 1
ATOM 741 C C . VAL A 1 100 ? 22.528 7.459 -20.139 1.00 93.12 100 VAL A C 1
ATOM 743 O O . VAL A 1 100 ? 23.026 8.007 -21.118 1.00 93.12 100 VAL A O 1
ATOM 746 N N . VAL A 1 101 ? 22.650 7.982 -18.917 1.00 93.12 101 VAL A N 1
ATOM 747 C CA . VAL A 1 101 ? 23.405 9.221 -18.658 1.00 93.12 101 VAL A CA 1
ATOM 748 C C . VAL A 1 101 ? 24.880 9.035 -19.009 1.00 93.12 101 VAL A C 1
ATOM 750 O O . VAL A 1 101 ? 25.473 9.886 -19.675 1.00 93.12 101 VAL A O 1
ATOM 753 N N . TRP A 1 102 ? 25.462 7.903 -18.608 1.00 91.88 102 TRP A N 1
ATOM 754 C CA . TRP A 1 102 ? 26.839 7.559 -18.940 1.00 91.88 102 TRP A CA 1
ATOM 755 C C . TRP A 1 102 ? 27.027 7.425 -20.456 1.00 91.88 102 TRP A C 1
ATOM 757 O O . TRP A 1 102 ? 27.968 7.993 -21.011 1.00 91.88 102 TRP A O 1
ATOM 767 N N . PHE A 1 103 ? 26.084 6.772 -21.138 1.00 87.25 103 PHE A N 1
ATOM 768 C CA . PHE A 1 103 ? 26.064 6.657 -22.591 1.00 87.25 103 PHE A CA 1
ATOM 769 C C . PHE A 1 103 ? 26.135 8.028 -23.287 1.00 87.25 103 PHE A C 1
ATOM 771 O O . PHE A 1 103 ? 27.004 8.256 -24.128 1.00 87.25 103 PHE A O 1
ATOM 778 N N . VAL A 1 104 ? 25.253 8.959 -22.912 1.00 87.44 104 VAL A N 1
ATOM 779 C CA . VAL A 1 104 ? 25.190 10.302 -23.518 1.00 87.44 104 VAL A CA 1
ATOM 780 C C . VAL A 1 104 ? 26.479 11.094 -23.276 1.00 87.44 104 VAL A C 1
ATOM 782 O O . VAL A 1 104 ? 26.873 11.896 -24.118 1.00 87.44 104 VAL A O 1
ATOM 785 N N . ASN A 1 105 ? 27.160 10.861 -22.152 1.00 87.06 105 ASN A N 1
ATOM 786 C CA . ASN A 1 105 ? 28.401 11.556 -21.819 1.00 87.06 105 ASN A CA 1
ATOM 787 C C . ASN A 1 105 ? 29.620 11.041 -22.607 1.00 87.06 105 ASN A C 1
ATOM 789 O O . ASN A 1 105 ? 30.468 11.839 -22.997 1.00 87.06 105 ASN A O 1
ATOM 793 N N . VAL A 1 106 ? 29.701 9.730 -22.862 1.00 84.69 106 VAL A N 1
ATOM 794 C CA . VAL A 1 106 ? 30.828 9.109 -23.588 1.00 84.69 106 VAL A CA 1
ATOM 795 C C . VAL A 1 106 ? 30.718 9.294 -25.107 1.00 84.69 106 VAL A C 1
ATOM 797 O O . VAL A 1 106 ? 31.739 9.297 -25.793 1.00 84.69 106 VAL A O 1
ATOM 800 N N . PHE A 1 107 ? 29.508 9.496 -25.641 1.00 78.69 107 PHE A N 1
ATOM 801 C CA . PHE A 1 107 ? 29.257 9.617 -27.084 1.00 78.69 107 PHE A CA 1
ATOM 802 C C . PHE A 1 107 ? 28.642 10.976 -27.495 1.00 78.69 107 PHE A C 1
ATOM 804 O O . PHE A 1 107 ? 27.508 11.006 -27.982 1.00 78.69 107 PHE A O 1
ATOM 811 N N . PRO A 1 108 ? 29.370 12.106 -27.354 1.00 74.88 108 PRO A N 1
ATOM 812 C CA . PRO A 1 108 ? 28.841 13.439 -27.668 1.00 74.88 108 PRO A CA 1
ATOM 813 C C . PRO A 1 108 ? 28.679 13.719 -29.177 1.00 74.88 108 PRO A C 1
ATOM 815 O O . PRO A 1 108 ? 27.713 14.372 -29.571 1.00 74.88 108 PRO A O 1
ATOM 818 N N . ASP A 1 109 ? 29.570 13.191 -30.027 1.00 68.31 109 ASP A N 1
ATOM 819 C CA . ASP A 1 109 ? 29.702 13.582 -31.448 1.00 68.31 109 ASP A CA 1
ATOM 820 C C . ASP A 1 109 ? 29.128 12.555 -32.451 1.00 68.31 109 ASP A C 1
ATOM 822 O O . ASP A 1 109 ? 29.490 12.520 -33.627 1.00 68.31 109 ASP A O 1
ATOM 826 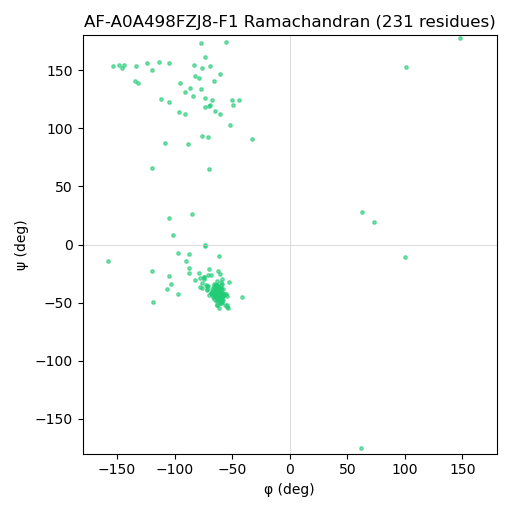N N . GLY A 1 110 ? 28.196 11.712 -31.998 1.00 61.41 110 GLY A N 1
ATOM 827 C CA . GLY A 1 110 ? 27.555 10.682 -32.821 1.00 61.41 110 GLY A CA 1
ATOM 828 C C . GLY A 1 110 ? 28.117 9.273 -32.600 1.00 61.41 110 GLY A C 1
ATOM 829 O O . GLY A 1 110 ? 29.247 9.066 -32.167 1.00 61.41 110 GLY A O 1
ATOM 830 N N . TRP A 1 111 ? 27.272 8.270 -32.849 1.00 64.69 111 TRP A N 1
ATOM 831 C CA . TRP A 1 111 ? 27.510 6.878 -32.456 1.00 64.69 111 TRP A CA 1
ATOM 832 C C . TRP A 1 111 ? 28.523 6.165 -33.367 1.00 64.69 111 TRP A C 1
ATOM 834 O O . TRP A 1 111 ? 28.390 6.169 -34.594 1.00 64.69 111 TRP A O 1
ATOM 844 N N . PHE A 1 112 ? 29.476 5.443 -32.771 1.00 55.25 112 PHE A N 1
ATOM 845 C CA . PHE A 1 112 ? 30.329 4.497 -33.496 1.00 55.25 112 PHE A CA 1
ATOM 846 C C . PHE A 1 112 ? 29.516 3.272 -33.946 1.00 55.25 112 PHE A C 1
ATOM 848 O O . PHE A 1 112 ? 28.993 2.516 -33.131 1.00 55.25 112 PHE A O 1
ATOM 855 N N . ARG A 1 113 ? 29.442 3.046 -35.263 1.00 56.69 113 ARG A N 1
ATOM 856 C CA . ARG A 1 113 ? 28.561 2.051 -35.912 1.00 56.69 113 ARG A CA 1
ATOM 857 C C . ARG A 1 113 ? 28.978 0.577 -35.757 1.00 56.69 113 ARG A C 1
ATOM 859 O O . ARG A 1 113 ? 28.289 -0.282 -36.294 1.00 56.69 113 ARG A O 1
ATOM 866 N N . ALA A 1 114 ? 30.088 0.277 -35.078 1.00 59.09 114 ALA A N 1
ATOM 867 C CA . ALA A 1 114 ? 30.693 -1.060 -35.108 1.00 59.09 114 ALA A CA 1
ATOM 868 C C . ALA A 1 114 ? 30.450 -1.929 -33.857 1.00 59.09 114 ALA A C 1
ATOM 870 O O . ALA A 1 114 ? 30.337 -3.141 -34.007 1.00 59.09 114 ALA A O 1
ATOM 871 N N . SER A 1 115 ? 30.373 -1.363 -32.644 1.00 60.31 115 SER A N 1
ATOM 872 C CA . SER A 1 115 ? 30.327 -2.200 -31.424 1.00 60.31 115 SER A CA 1
ATOM 873 C C . SER A 1 115 ? 29.723 -1.574 -30.157 1.00 60.31 115 SER A C 1
ATOM 875 O O . SER A 1 115 ? 29.416 -2.317 -29.230 1.00 60.31 115 SER A O 1
ATOM 877 N N . GLY A 1 116 ? 29.527 -0.250 -30.086 1.00 71.69 116 GLY A N 1
ATOM 878 C CA . GLY A 1 116 ? 29.149 0.421 -28.829 1.00 71.69 116 GLY A CA 1
ATOM 879 C C . GLY A 1 116 ? 30.202 0.266 -27.717 1.00 71.69 116 GLY A C 1
ATOM 880 O O . GLY A 1 116 ? 31.286 -0.270 -27.955 1.00 71.69 116 GLY A O 1
ATOM 881 N N . ASP A 1 117 ? 29.889 0.751 -26.509 1.00 82.62 117 ASP A N 1
ATOM 882 C CA . ASP A 1 117 ? 30.691 0.518 -25.298 1.00 82.62 117 ASP A CA 1
ATOM 883 C C . ASP A 1 117 ? 30.103 -0.672 -24.507 1.00 82.62 117 ASP A C 1
ATOM 885 O O . ASP A 1 117 ? 28.980 -0.572 -23.993 1.00 82.62 117 ASP A O 1
ATOM 889 N N . PRO A 1 118 ? 30.826 -1.805 -24.393 1.00 86.88 118 PRO A N 1
ATOM 890 C CA . PRO A 1 118 ? 30.333 -2.988 -23.693 1.00 86.88 118 PRO A CA 1
ATOM 891 C C . PRO A 1 118 ? 30.007 -2.746 -22.217 1.00 86.88 118 PRO A C 1
ATOM 893 O O . PRO A 1 118 ? 29.089 -3.375 -21.689 1.00 86.88 118 PRO A O 1
ATOM 896 N N . ALA A 1 119 ? 30.731 -1.852 -21.537 1.00 89.94 119 ALA A N 1
ATOM 897 C CA . ALA A 1 119 ? 30.501 -1.558 -20.128 1.00 89.94 119 ALA A CA 1
ATOM 898 C C . ALA A 1 119 ? 29.179 -0.806 -19.942 1.00 89.94 119 ALA A C 1
ATOM 900 O O . ALA A 1 119 ? 28.377 -1.180 -19.086 1.00 89.94 119 ALA A O 1
ATOM 901 N N . VAL A 1 120 ? 28.900 0.179 -20.798 1.00 90.06 120 VAL A N 1
ATOM 902 C CA . VAL A 1 120 ? 27.632 0.925 -20.780 1.00 90.06 120 VAL A CA 1
ATOM 903 C C . VAL A 1 120 ? 26.443 0.003 -21.063 1.00 90.06 120 VAL A C 1
ATOM 905 O O . VAL A 1 120 ? 25.451 0.025 -20.330 1.00 90.06 120 VAL A O 1
ATOM 908 N N . ILE A 1 121 ? 26.562 -0.859 -22.080 1.00 89.81 121 ILE A N 1
ATOM 909 C CA . ILE A 1 121 ? 25.534 -1.856 -22.422 1.00 89.81 121 ILE A CA 1
ATOM 910 C C . ILE A 1 121 ? 25.303 -2.813 -21.248 1.00 89.81 121 ILE A C 1
ATOM 912 O O . ILE A 1 121 ? 24.158 -3.118 -20.916 1.00 89.81 121 ILE A O 1
ATOM 916 N N . THR A 1 122 ? 26.379 -3.254 -20.591 1.00 93.94 122 THR A N 1
ATOM 917 C CA . THR A 1 122 ? 26.298 -4.147 -19.429 1.00 93.94 122 THR A CA 1
ATOM 918 C C . THR A 1 122 ? 25.566 -3.480 -18.272 1.00 93.94 122 THR A C 1
ATOM 920 O O . THR A 1 122 ? 24.653 -4.083 -17.717 1.00 93.94 122 THR A O 1
ATOM 923 N N . VAL A 1 123 ? 25.900 -2.232 -17.929 1.00 96.00 123 VAL A N 1
ATOM 924 C CA . VAL A 1 123 ? 25.214 -1.495 -16.855 1.00 96.00 123 VAL A CA 1
ATOM 925 C C . VAL A 1 123 ? 23.728 -1.342 -17.164 1.00 96.00 123 VAL A C 1
ATOM 927 O O . VAL A 1 123 ? 22.889 -1.663 -16.323 1.00 96.00 123 VAL A O 1
ATOM 930 N N . TYR A 1 124 ? 23.386 -0.925 -18.383 1.00 95.75 124 TYR A N 1
ATOM 931 C CA . TYR A 1 124 ? 21.991 -0.789 -18.789 1.00 95.75 124 TYR A CA 1
ATOM 932 C C . TYR A 1 124 ? 21.232 -2.125 -18.722 1.00 95.75 124 TYR A C 1
ATOM 934 O O . TYR A 1 124 ? 20.133 -2.187 -18.164 1.00 95.75 124 TYR A O 1
ATOM 942 N N . GLY A 1 125 ? 21.842 -3.201 -19.230 1.00 96.69 125 GLY A N 1
ATOM 943 C CA . GLY A 1 125 ? 21.285 -4.552 -19.210 1.00 96.69 125 GLY A CA 1
ATOM 944 C C . GLY A 1 125 ? 21.108 -5.114 -17.798 1.00 96.69 125 GLY A C 1
ATOM 945 O O . GLY A 1 125 ? 20.082 -5.731 -17.518 1.00 96.69 125 GLY A 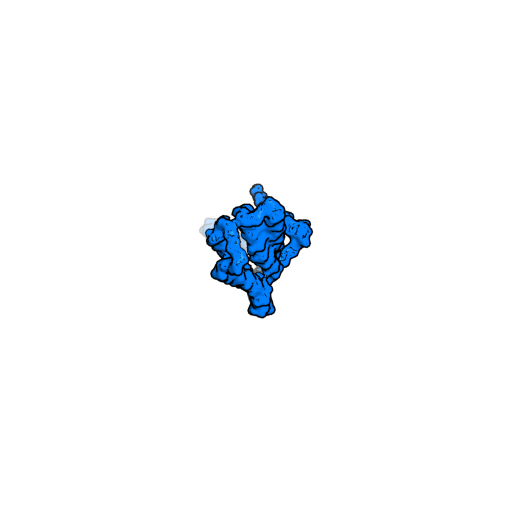O 1
ATOM 946 N N . VAL A 1 126 ? 22.049 -4.850 -16.885 1.00 97.88 126 VAL A N 1
ATOM 947 C CA . VAL A 1 126 ? 21.918 -5.196 -15.459 1.00 97.88 126 VAL A CA 1
ATOM 948 C C . VAL A 1 126 ? 20.721 -4.475 -14.848 1.00 97.88 126 VAL A C 1
ATOM 950 O O . VAL A 1 126 ? 19.933 -5.105 -14.147 1.00 97.88 126 VAL A O 1
ATOM 953 N N . GLY A 1 127 ? 20.530 -3.189 -15.151 1.00 97.31 127 GLY A N 1
ATOM 954 C CA . GLY A 1 127 ? 19.357 -2.445 -14.692 1.00 97.31 127 GLY A CA 1
ATOM 955 C C . GLY A 1 127 ? 18.040 -3.080 -15.152 1.00 97.31 127 GLY A C 1
ATOM 956 O O . GLY A 1 127 ? 17.169 -3.353 -14.325 1.00 97.31 127 GLY A O 1
ATOM 957 N N . LEU A 1 128 ? 17.926 -3.434 -16.439 1.00 97.38 128 LEU A N 1
ATOM 958 C CA . LEU A 1 128 ? 16.740 -4.118 -16.972 1.00 97.38 128 LEU A CA 1
ATOM 959 C C . LEU A 1 128 ? 16.521 -5.501 -16.346 1.00 97.38 128 LEU A C 1
ATOM 961 O O . LEU A 1 128 ? 15.386 -5.861 -16.028 1.00 97.38 128 LEU A O 1
ATOM 965 N N . LEU A 1 129 ? 17.597 -6.264 -16.133 1.00 97.12 129 LEU A N 1
ATOM 966 C CA . LEU A 1 129 ? 17.539 -7.570 -15.480 1.00 97.12 129 LEU A CA 1
ATOM 967 C C . LEU A 1 129 ? 17.000 -7.449 -14.051 1.00 97.12 129 LEU A C 1
ATOM 969 O O . LEU A 1 129 ? 16.129 -8.225 -13.667 1.00 97.12 129 LEU A O 1
ATOM 973 N N . LEU A 1 130 ? 17.468 -6.464 -13.280 1.00 96.50 130 LEU A N 1
ATOM 974 C CA . LEU A 1 130 ? 16.990 -6.216 -11.917 1.00 96.50 130 LEU A CA 1
ATOM 975 C C . LEU A 1 130 ? 15.487 -5.900 -11.889 1.00 96.50 130 LEU A C 1
ATOM 977 O O . LEU A 1 130 ? 14.771 -6.454 -11.055 1.00 96.50 130 LEU A O 1
ATOM 981 N N . ILE A 1 131 ? 14.991 -5.080 -12.825 1.00 95.75 131 ILE A N 1
ATOM 982 C CA . ILE A 1 131 ? 13.551 -4.787 -12.938 1.00 95.75 131 ILE A CA 1
ATOM 983 C C . ILE A 1 131 ? 12.770 -6.057 -13.309 1.00 95.75 131 ILE A C 1
ATOM 985 O O . ILE A 1 131 ? 11.725 -6.335 -12.724 1.00 95.75 131 ILE A O 1
ATOM 989 N N . GLY A 1 132 ? 13.284 -6.859 -14.247 1.00 93.31 132 GLY A N 1
ATOM 990 C CA . GLY A 1 132 ? 12.675 -8.134 -14.627 1.00 93.31 132 GLY A CA 1
ATOM 991 C C . GLY A 1 132 ? 12.561 -9.096 -13.443 1.00 93.31 132 GLY A C 1
ATOM 992 O O . GLY A 1 132 ? 11.475 -9.595 -13.161 1.00 93.31 132 GLY A O 1
ATOM 993 N N . LEU A 1 133 ? 13.651 -9.287 -12.694 1.00 93.00 133 LEU A N 1
ATOM 994 C CA . LEU A 1 133 ? 13.685 -10.138 -11.500 1.00 93.00 133 LEU A CA 1
ATOM 995 C C . LEU A 1 133 ? 12.731 -9.643 -10.403 1.00 93.00 133 LEU A C 1
ATOM 997 O O . LEU A 1 133 ? 12.092 -10.462 -9.738 1.00 93.00 133 LEU A O 1
ATOM 1001 N N . ALA A 1 134 ? 12.592 -8.324 -10.239 1.00 91.06 134 ALA A N 1
ATOM 1002 C CA . ALA A 1 134 ? 11.626 -7.730 -9.319 1.00 91.06 134 ALA A CA 1
ATOM 1003 C C . ALA A 1 134 ? 10.178 -8.116 -9.660 1.00 91.06 134 ALA A C 1
ATOM 1005 O O . ALA A 1 134 ? 9.388 -8.378 -8.757 1.00 91.06 134 ALA A O 1
ATOM 1006 N N . GLY A 1 135 ? 9.841 -8.187 -10.951 1.00 87.81 135 GLY A N 1
ATOM 1007 C CA . GLY A 1 135 ? 8.510 -8.569 -11.419 1.00 87.81 135 GLY A CA 1
ATOM 1008 C C . GLY A 1 135 ? 8.251 -10.072 -11.483 1.00 87.81 135 GLY A C 1
ATOM 1009 O O . GLY A 1 135 ? 7.109 -10.486 -11.322 1.00 87.81 135 GLY A O 1
ATOM 1010 N N . THR A 1 136 ? 9.274 -10.895 -11.734 1.00 89.12 136 THR A N 1
ATOM 1011 C CA . THR A 1 136 ? 9.082 -12.333 -11.995 1.00 89.12 136 THR A CA 1
ATOM 1012 C C . THR A 1 136 ? 9.505 -13.237 -10.844 1.00 89.12 136 THR A C 1
ATOM 1014 O O . THR A 1 136 ? 8.838 -14.233 -10.587 1.00 89.12 136 THR A O 1
ATOM 1017 N N . VAL A 1 137 ? 10.600 -12.922 -10.149 1.00 86.31 137 VAL A N 1
ATOM 1018 C CA . VAL A 1 137 ? 11.195 -13.804 -9.130 1.00 86.31 137 VAL A CA 1
ATOM 1019 C C . VAL A 1 137 ? 10.746 -13.417 -7.731 1.00 86.31 137 VAL A C 1
ATOM 1021 O O . VAL A 1 137 ? 10.397 -14.289 -6.939 1.00 86.31 137 VAL A O 1
ATOM 1024 N N . VAL A 1 138 ? 10.704 -12.120 -7.419 1.00 84.44 138 VAL A N 1
ATOM 1025 C CA . VAL A 1 138 ? 10.307 -11.664 -6.078 1.00 84.44 138 VAL A CA 1
ATOM 1026 C C . VAL A 1 138 ? 8.896 -12.129 -5.685 1.00 84.44 138 VAL A C 1
ATOM 1028 O O . VAL A 1 138 ? 8.762 -12.609 -4.559 1.00 84.44 138 VAL A O 1
ATOM 1031 N N . PRO A 1 139 ? 7.868 -12.094 -6.560 1.00 78.50 139 PRO A N 1
ATOM 1032 C CA . PRO A 1 139 ? 6.555 -12.658 -6.233 1.00 78.50 139 PRO A CA 1
ATOM 1033 C C . PRO A 1 139 ? 6.577 -14.154 -5.916 1.00 78.50 139 PRO A C 1
ATOM 1035 O O . PRO A 1 139 ? 5.810 -14.600 -5.075 1.00 78.50 139 PRO A O 1
ATOM 1038 N N . LEU A 1 140 ? 7.442 -14.928 -6.580 1.00 78.31 140 LEU A N 1
ATOM 1039 C CA . LEU A 1 140 ? 7.533 -16.379 -6.382 1.00 78.31 140 LEU A CA 1
ATOM 1040 C C . LEU A 1 140 ? 8.218 -16.746 -5.063 1.00 78.31 140 LEU A C 1
ATOM 1042 O O . LEU A 1 140 ? 7.932 -17.793 -4.495 1.00 78.31 140 LEU A O 1
ATOM 1046 N N . LEU A 1 141 ? 9.134 -15.898 -4.591 1.00 74.38 141 LEU A N 1
ATOM 1047 C CA . LEU A 1 141 ? 9.838 -16.095 -3.322 1.00 74.38 141 LEU A CA 1
ATOM 1048 C C . LEU A 1 141 ? 9.084 -15.500 -2.128 1.00 74.38 141 LEU A C 1
ATOM 1050 O O . LEU A 1 141 ? 9.297 -15.919 -0.993 1.00 74.38 141 LEU A O 1
ATOM 1054 N N . SER A 1 142 ? 8.228 -14.510 -2.372 1.00 66.81 142 SER A N 1
ATOM 1055 C CA . SER A 1 142 ? 7.447 -13.842 -1.333 1.00 66.81 142 SER A CA 1
ATOM 1056 C C . SER A 1 142 ? 6.139 -14.598 -1.140 1.00 66.81 142 SER A C 1
ATOM 1058 O O . SER A 1 142 ? 5.148 -14.263 -1.778 1.00 66.81 142 SER A O 1
ATOM 1060 N N . ASP A 1 143 ? 6.136 -15.629 -0.296 1.00 63.81 143 ASP A N 1
ATOM 1061 C CA . ASP A 1 143 ? 4.937 -16.429 -0.034 1.00 63.81 143 ASP A CA 1
ATOM 1062 C C . ASP A 1 143 ? 3.819 -15.535 0.560 1.00 63.81 143 ASP A C 1
ATOM 1064 O O . ASP A 1 143 ? 3.977 -14.999 1.669 1.00 63.81 143 ASP A O 1
ATOM 1068 N N . PRO A 1 144 ? 2.711 -15.292 -0.170 1.00 61.91 144 PRO A N 1
ATOM 1069 C CA . PRO A 1 144 ? 1.631 -14.426 0.297 1.00 61.91 144 PRO A CA 1
ATOM 1070 C C . PRO A 1 144 ? 0.877 -15.040 1.479 1.00 61.91 144 PRO A C 1
ATOM 1072 O O . PRO A 1 144 ? 0.342 -14.313 2.308 1.00 61.91 144 PRO A O 1
ATOM 1075 N N . VAL A 1 145 ? 0.881 -16.368 1.595 1.00 57.81 145 VAL A N 1
ATOM 1076 C CA . VAL A 1 145 ? 0.010 -17.098 2.516 1.00 57.81 145 VAL A CA 1
ATOM 1077 C C . VAL A 1 145 ? 0.526 -17.049 3.958 1.00 57.81 145 VAL A C 1
ATOM 1079 O O . VAL A 1 145 ? -0.267 -16.941 4.888 1.00 57.81 145 VAL A O 1
ATOM 1082 N N . TYR A 1 146 ? 1.844 -17.082 4.170 1.00 59.41 146 TYR A N 1
ATOM 1083 C CA . TYR A 1 146 ? 2.415 -17.202 5.518 1.00 59.41 146 TYR A CA 1
ATOM 1084 C C . TYR A 1 146 ? 2.272 -15.919 6.362 1.00 59.41 146 TYR A C 1
ATOM 1086 O O . TYR A 1 146 ? 1.969 -15.990 7.551 1.00 59.41 146 TYR A O 1
ATOM 1094 N N . GLU A 1 147 ? 2.429 -14.740 5.753 1.00 60.12 147 GLU A N 1
ATOM 1095 C CA . GLU A 1 147 ? 2.284 -13.457 6.465 1.00 60.12 147 GLU A CA 1
ATOM 1096 C C . GLU A 1 147 ? 0.817 -13.084 6.721 1.00 60.12 147 GLU A C 1
ATOM 1098 O O . GLU A 1 147 ? 0.513 -12.519 7.772 1.00 60.12 147 GLU A O 1
ATOM 1103 N N . ASP A 1 148 ? -0.105 -13.443 5.820 1.00 67.94 148 ASP A N 1
ATOM 1104 C CA . ASP A 1 148 ? -1.542 -13.264 6.067 1.00 67.94 148 ASP A CA 1
ATOM 1105 C C . ASP A 1 148 ? -2.004 -14.117 7.258 1.00 67.94 148 ASP A C 1
ATOM 1107 O O . ASP A 1 148 ? -2.813 -13.654 8.061 1.00 67.94 148 ASP A O 1
ATOM 1111 N N . TYR A 1 149 ? -1.433 -15.313 7.452 1.00 66.50 149 TYR A N 1
ATOM 1112 C CA . TYR A 1 149 ? -1.679 -16.109 8.656 1.00 66.50 149 TYR A CA 1
ATOM 1113 C C . TYR A 1 149 ? -1.172 -15.432 9.933 1.00 66.50 149 TYR A C 1
ATOM 1115 O O . TYR A 1 149 ? -1.887 -15.436 10.935 1.00 66.50 149 TYR A O 1
ATOM 1123 N N . GLU A 1 150 ? 0.028 -14.843 9.934 1.00 75.06 150 GLU A N 1
ATOM 1124 C CA . GLU A 1 150 ? 0.538 -14.114 11.107 1.00 75.06 150 GLU A CA 1
ATOM 1125 C C . GLU A 1 150 ? -0.289 -12.864 11.404 1.00 75.06 150 GLU A C 1
ATOM 1127 O O . GLU A 1 150 ? -0.600 -12.595 12.566 1.00 75.06 150 GLU A O 1
ATOM 1132 N N . ARG A 1 151 ? -0.714 -12.144 10.362 1.00 78.00 151 ARG A N 1
ATOM 1133 C CA . ARG A 1 151 ? -1.601 -10.989 10.493 1.00 78.00 151 ARG A CA 1
ATOM 1134 C C . ARG A 1 151 ? -2.955 -11.386 11.066 1.00 78.00 151 ARG A C 1
ATOM 1136 O O . ARG A 1 151 ? -3.365 -10.815 12.070 1.00 78.00 151 ARG A O 1
ATOM 1143 N N . MET A 1 152 ? -3.617 -12.382 10.477 1.00 79.00 152 MET A N 1
ATOM 1144 C CA . MET A 1 152 ? -4.901 -12.888 10.974 1.00 79.00 152 MET A CA 1
ATOM 1145 C C . MET A 1 152 ? -4.773 -13.403 12.405 1.00 79.00 152 MET A C 1
ATOM 1147 O O . MET A 1 152 ? -5.662 -13.185 13.223 1.00 79.00 152 MET A O 1
ATOM 1151 N N . ARG A 1 153 ? -3.651 -14.047 12.742 1.00 85.12 153 ARG A N 1
ATOM 1152 C CA . ARG A 1 153 ? -3.373 -14.496 14.107 1.00 85.12 153 ARG A CA 1
ATOM 1153 C C . ARG A 1 153 ? -3.185 -13.323 15.069 1.00 85.12 153 ARG A C 1
ATOM 1155 O O . ARG A 1 153 ? -3.677 -13.397 16.190 1.00 85.12 153 ARG A O 1
ATOM 1162 N N . GLY A 1 154 ? -2.508 -12.257 14.647 1.00 86.75 154 GLY A N 1
ATOM 1163 C CA . GLY A 1 154 ? -2.353 -11.025 15.421 1.00 86.75 154 GLY A CA 1
ATOM 1164 C C . GLY A 1 154 ? -3.681 -10.297 15.635 1.00 86.75 154 GLY A C 1
ATOM 1165 O O . GLY A 1 154 ? -3.984 -9.902 16.756 1.00 86.75 154 GLY A O 1
ATOM 1166 N N . GLU A 1 155 ? -4.506 -10.189 14.593 1.00 90.19 155 GLU A N 1
ATOM 1167 C CA . GLU A 1 155 ? -5.853 -9.608 14.664 1.00 90.19 155 GLU A CA 1
ATOM 1168 C C . GLU A 1 155 ? -6.775 -10.441 15.568 1.00 90.19 155 GLU A 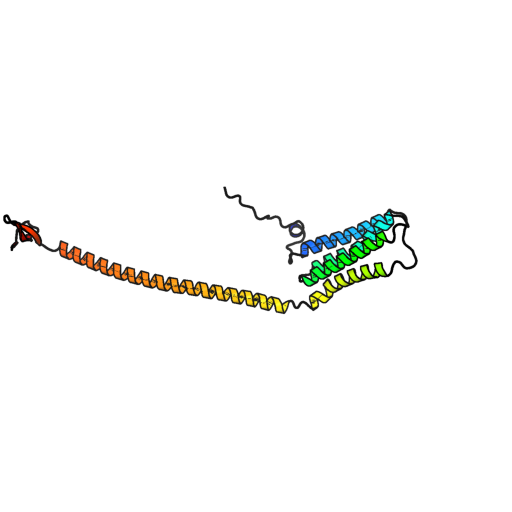C 1
ATOM 1170 O O . GLU A 1 155 ? -7.469 -9.883 16.415 1.00 90.19 155 GLU A O 1
ATOM 1175 N N . ALA A 1 156 ? -6.726 -11.774 15.470 1.00 90.88 156 ALA A N 1
ATOM 1176 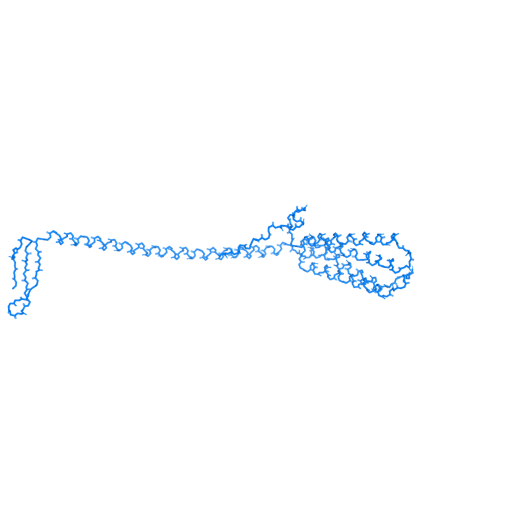C CA . ALA A 1 156 ? -7.471 -12.668 16.355 1.00 90.88 156 ALA A CA 1
ATOM 1177 C C . ALA A 1 156 ? -7.002 -12.558 17.815 1.00 90.88 156 ALA A C 1
ATOM 1179 O O . ALA A 1 156 ? -7.831 -12.511 18.723 1.00 90.88 156 ALA A O 1
ATOM 1180 N N . ALA A 1 157 ? -5.690 -12.478 18.057 1.00 92.19 157 ALA A N 1
ATOM 1181 C CA . ALA A 1 157 ? -5.141 -12.287 19.397 1.00 92.19 157 ALA A CA 1
ATOM 1182 C C . ALA A 1 157 ? -5.564 -10.934 19.995 1.00 92.19 157 ALA A C 1
ATOM 1184 O O . ALA A 1 157 ? -5.996 -10.886 21.144 1.00 92.19 157 ALA A O 1
ATOM 1185 N N . ALA A 1 158 ? -5.513 -9.857 19.206 1.00 92.62 158 ALA A N 1
ATOM 1186 C CA . ALA A 1 158 ? -5.970 -8.536 19.628 1.00 92.62 158 ALA A CA 1
ATOM 1187 C C . ALA A 1 158 ? -7.477 -8.520 19.931 1.00 92.62 158 ALA A C 1
ATOM 1189 O O . ALA A 1 158 ? -7.884 -8.023 20.976 1.00 92.62 158 ALA A O 1
ATOM 1190 N N . ALA A 1 159 ? -8.297 -9.127 19.067 1.00 93.88 159 ALA A N 1
ATOM 1191 C CA . ALA A 1 159 ? -9.737 -9.239 19.286 1.00 93.88 159 ALA A CA 1
ATOM 1192 C C . ALA A 1 159 ? -10.070 -10.031 20.560 1.00 93.88 159 ALA A C 1
ATOM 1194 O O . ALA A 1 159 ? -10.985 -9.665 21.294 1.00 93.88 159 ALA A O 1
ATOM 1195 N N . THR A 1 160 ? -9.305 -11.089 20.843 1.00 95.06 160 THR A N 1
ATOM 1196 C CA . THR A 1 160 ? -9.465 -11.883 22.069 1.00 95.06 160 THR A CA 1
ATOM 1197 C C . THR A 1 160 ? -9.115 -11.053 23.306 1.00 95.06 160 THR A C 1
ATOM 1199 O O . THR A 1 160 ? -9.889 -11.041 24.256 1.00 95.06 160 THR A O 1
ATOM 1202 N N . ALA A 1 161 ? -8.018 -10.288 23.274 1.00 94.94 161 ALA A N 1
ATOM 1203 C CA . ALA A 1 161 ? -7.626 -9.415 24.381 1.00 94.94 161 ALA A CA 1
ATOM 1204 C C . ALA A 1 161 ? -8.683 -8.335 24.681 1.00 94.94 161 ALA A C 1
ATOM 1206 O O . ALA A 1 161 ? -9.041 -8.129 25.836 1.00 94.94 161 ALA A O 1
ATOM 1207 N N . THR A 1 162 ? -9.246 -7.695 23.650 1.00 95.94 162 THR A N 1
ATOM 1208 C CA . THR A 1 162 ? -10.341 -6.723 23.823 1.00 95.94 162 THR A CA 1
ATOM 1209 C C . THR A 1 162 ? -11.602 -7.372 24.398 1.00 95.94 162 THR A C 1
ATOM 1211 O O . THR A 1 162 ? -12.296 -6.763 25.212 1.00 95.94 162 THR A O 1
ATOM 1214 N N . ALA A 1 163 ? -11.912 -8.609 23.996 1.00 95.88 163 ALA A N 1
ATOM 1215 C CA . ALA A 1 163 ? -13.049 -9.346 24.540 1.00 95.88 163 ALA A CA 1
ATOM 1216 C C . ALA A 1 163 ? -12.851 -9.698 26.024 1.00 95.88 163 ALA A C 1
ATOM 1218 O O . ALA A 1 163 ? -13.794 -9.570 26.802 1.00 95.88 163 ALA A O 1
ATOM 1219 N N . GLU A 1 164 ? -11.640 -10.096 26.424 1.00 97.19 164 GLU A N 1
ATOM 1220 C CA . GLU A 1 164 ? -11.292 -10.356 27.828 1.00 97.19 164 GLU A CA 1
ATOM 1221 C C . GLU A 1 164 ? -11.376 -9.083 28.682 1.00 97.19 164 GLU A C 1
ATOM 1223 O O . GLU A 1 164 ? -11.972 -9.113 29.757 1.00 97.19 164 GLU A O 1
ATOM 1228 N N . GLU A 1 165 ? -10.862 -7.955 28.185 1.00 96.62 165 GLU A N 1
ATOM 1229 C CA . GLU A 1 165 ? -10.968 -6.646 28.846 1.00 96.62 165 GLU A CA 1
ATOM 1230 C C . GLU A 1 165 ? -12.433 -6.233 29.042 1.00 96.62 165 GLU A C 1
ATOM 1232 O O . GLU A 1 165 ? -12.860 -5.954 30.161 1.00 96.62 165 GLU A O 1
ATOM 1237 N N . THR A 1 166 ? -13.233 -6.305 27.974 1.00 97.25 166 THR A N 1
ATOM 1238 C CA . THR A 1 166 ? -14.667 -5.976 28.019 1.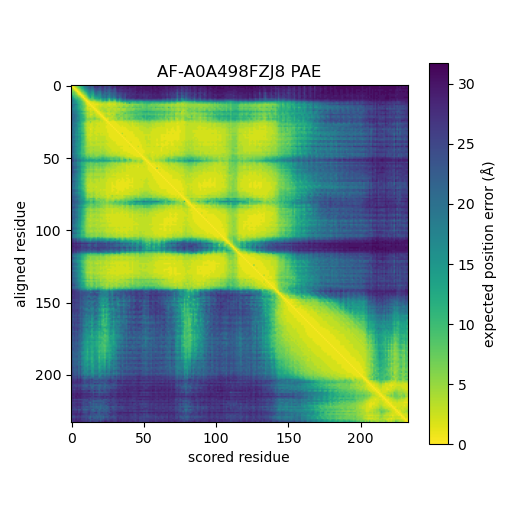00 97.25 166 THR A CA 1
ATOM 1239 C C . THR A 1 166 ? -15.421 -6.900 28.979 1.00 97.25 166 THR A C 1
ATOM 1241 O O . THR A 1 166 ? -16.319 -6.459 29.696 1.00 97.25 166 THR A O 1
ATOM 1244 N N . SER A 1 167 ? -15.068 -8.190 29.017 1.00 96.88 167 SER A N 1
ATOM 1245 C CA . SER A 1 167 ? -15.652 -9.140 29.968 1.00 96.88 167 SER A CA 1
ATOM 1246 C C . SER A 1 167 ? -15.318 -8.764 31.412 1.00 96.88 167 SER A C 1
ATOM 1248 O O . SER A 1 167 ? -16.202 -8.815 32.262 1.00 96.88 167 SER A O 1
ATOM 1250 N N . GLY A 1 168 ? -14.076 -8.352 31.685 1.00 97.44 168 GLY A N 1
ATOM 1251 C CA . GLY A 1 168 ? -13.660 -7.887 33.008 1.00 97.44 168 GLY A CA 1
ATOM 1252 C C . GLY A 1 168 ? -14.400 -6.624 33.456 1.00 97.44 168 GLY A C 1
ATOM 1253 O O . GLY A 1 168 ? -14.848 -6.552 34.599 1.00 97.44 168 GLY A O 1
ATOM 1254 N N . GLU A 1 169 ? -14.598 -5.657 32.555 1.00 97.50 169 GLU A N 1
ATOM 1255 C CA . GLU A 1 169 ? -15.407 -4.460 32.829 1.00 97.50 169 GLU A CA 1
ATOM 1256 C C . GLU A 1 169 ? -16.875 -4.807 33.123 1.00 97.50 169 GLU A C 1
ATOM 1258 O O . GLU A 1 169 ? -17.475 -4.256 34.046 1.00 97.50 169 GLU A O 1
ATOM 1263 N N . LEU A 1 170 ? -17.451 -5.750 32.370 1.00 98.06 170 LEU A N 1
ATOM 1264 C CA . LEU A 1 170 ? -18.815 -6.243 32.583 1.00 98.06 170 LEU A CA 1
ATOM 1265 C C . LEU A 1 170 ? -18.986 -6.919 33.944 1.00 98.06 170 LEU A C 1
ATOM 1267 O O . LEU A 1 170 ? -20.009 -6.712 34.596 1.00 98.06 170 LEU A O 1
ATOM 1271 N N . ASP A 1 171 ? -18.017 -7.728 34.365 1.00 98.06 171 ASP A N 1
ATOM 1272 C CA . ASP A 1 171 ? -18.064 -8.397 35.663 1.00 98.06 171 ASP A CA 1
ATOM 1273 C C . ASP A 1 171 ? -17.914 -7.389 36.811 1.00 98.06 171 ASP A C 1
ATOM 1275 O O . ASP A 1 171 ? -18.710 -7.417 37.748 1.00 98.06 171 ASP A O 1
ATOM 1279 N N . ALA A 1 172 ? -17.014 -6.408 36.686 1.00 97.69 172 ALA A N 1
ATOM 1280 C CA . ALA A 1 172 ? -16.897 -5.319 37.658 1.00 97.69 172 ALA A CA 1
ATOM 1281 C C . ALA A 1 172 ? -18.189 -4.484 37.768 1.00 97.69 172 ALA A C 1
ATOM 1283 O O . ALA A 1 172 ? -18.642 -4.178 38.871 1.00 97.69 172 ALA A O 1
ATOM 1284 N N . ALA A 1 173 ? -18.825 -4.161 36.637 1.00 97.75 173 ALA A N 1
ATOM 1285 C CA . ALA A 1 173 ? -20.093 -3.432 36.620 1.00 97.75 173 ALA A CA 1
ATOM 1286 C C . ALA A 1 173 ? -21.249 -4.242 37.239 1.00 97.75 173 ALA A C 1
ATOM 1288 O O . ALA A 1 173 ? -22.145 -3.671 37.865 1.00 97.75 173 ALA A O 1
ATOM 1289 N N . ARG A 1 174 ? -21.247 -5.574 37.083 1.00 98.25 174 ARG A N 1
ATOM 1290 C CA . ARG A 1 174 ? -22.220 -6.459 37.745 1.00 98.25 174 ARG A CA 1
ATOM 1291 C C . ARG A 1 174 ? -22.038 -6.465 39.257 1.00 98.25 174 ARG A C 1
ATOM 1293 O O . ARG A 1 174 ? -23.037 -6.393 39.968 1.00 98.25 174 ARG A O 1
ATOM 1300 N N . ASP A 1 175 ? -20.798 -6.520 39.732 1.00 98.31 175 ASP A N 1
ATOM 1301 C CA . ASP A 1 175 ? -20.496 -6.476 41.164 1.00 98.31 175 ASP A CA 1
ATOM 1302 C C . ASP A 1 175 ? -20.912 -5.130 41.783 1.00 98.31 175 ASP A C 1
ATOM 1304 O O . ASP A 1 175 ? -21.528 -5.100 42.850 1.00 98.31 175 ASP A O 1
ATOM 1308 N N . GLU A 1 176 ? -20.660 -4.015 41.090 1.00 98.19 176 GLU A N 1
ATOM 1309 C CA . GLU A 1 176 ? -21.105 -2.679 41.513 1.00 98.19 176 GLU A CA 1
ATOM 1310 C C . GLU A 1 176 ? -22.638 -2.567 41.567 1.00 98.19 176 GLU A C 1
ATOM 1312 O O . GLU A 1 176 ? -23.200 -2.017 42.522 1.00 98.19 176 GLU A O 1
ATOM 1317 N N . LEU A 1 177 ? -23.336 -3.130 40.575 1.00 98.38 177 LEU A N 1
ATOM 1318 C CA . LEU A 1 177 ? -24.796 -3.165 40.558 1.00 98.38 177 LEU A CA 1
ATOM 1319 C C . LEU A 1 177 ? -25.351 -3.988 41.725 1.00 98.38 177 LEU A C 1
ATOM 1321 O O . LEU A 1 177 ? -26.282 -3.538 42.389 1.00 98.38 177 LEU A O 1
ATOM 1325 N N . ALA A 1 178 ? -24.768 -5.158 42.000 1.00 98.31 178 ALA A N 1
ATOM 1326 C CA . ALA A 1 178 ? -25.171 -6.008 43.116 1.00 98.31 178 ALA A CA 1
ATOM 1327 C C . ALA A 1 178 ? -24.952 -5.314 44.472 1.00 98.31 178 ALA A C 1
ATOM 1329 O O . ALA A 1 178 ? -25.807 -5.391 45.356 1.00 98.31 178 ALA A O 1
ATOM 1330 N N . ALA A 1 179 ? -23.840 -4.586 44.629 1.00 97.94 179 ALA A N 1
ATOM 1331 C CA . ALA A 1 179 ? -23.590 -3.772 45.817 1.00 97.94 179 ALA 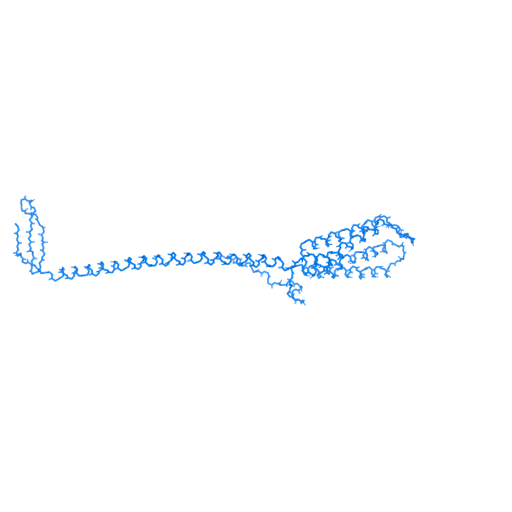A CA 1
ATOM 1332 C C . ALA A 1 179 ? -24.639 -2.656 45.968 1.00 97.94 179 ALA A C 1
ATOM 1334 O O . ALA A 1 179 ? -25.234 -2.508 47.034 1.00 97.94 179 ALA A O 1
ATOM 1335 N N . THR A 1 180 ? -24.931 -1.933 44.883 1.00 98.31 180 THR A N 1
ATOM 1336 C CA . THR A 1 180 ? -25.942 -0.862 44.863 1.00 98.31 180 THR A CA 1
ATOM 1337 C C . THR A 1 180 ? -27.344 -1.390 45.181 1.00 98.31 180 THR A C 1
ATOM 1339 O O . THR A 1 180 ? -28.105 -0.746 45.902 1.00 98.31 180 THR A O 1
ATOM 1342 N N . GLU A 1 181 ? -27.704 -2.565 44.661 1.00 98.25 181 GLU A N 1
ATOM 1343 C CA . GLU A 1 181 ? -28.985 -3.217 44.946 1.00 98.25 181 GLU A CA 1
ATOM 1344 C C . GLU A 1 181 ? -29.103 -3.573 46.434 1.00 98.25 181 GLU A C 1
ATOM 1346 O O . GLU A 1 181 ? -30.110 -3.246 47.063 1.00 98.25 181 GLU A O 1
ATOM 1351 N N . SER A 1 182 ? -28.040 -4.127 47.026 1.00 98.06 182 SER A N 1
ATOM 1352 C CA . SER A 1 182 ? -27.996 -4.413 48.463 1.00 98.06 182 SER A CA 1
ATOM 1353 C C . SER A 1 182 ? -28.109 -3.148 49.322 1.00 98.06 182 SER A C 1
ATOM 1355 O O . SER A 1 182 ? -28.789 -3.169 50.349 1.00 98.06 182 SER A O 1
ATOM 1357 N N . GLU A 1 183 ? -27.450 -2.052 48.938 1.00 98.06 183 GLU A N 1
ATOM 1358 C CA . GLU A 1 183 ? -27.563 -0.766 49.639 1.00 98.06 183 GLU A CA 1
ATOM 1359 C C . GLU A 1 183 ? -28.982 -0.194 49.548 1.00 98.06 183 GLU A C 1
ATOM 1361 O O . GLU A 1 183 ? -29.519 0.325 50.530 1.00 98.06 183 GLU A O 1
ATOM 1366 N N . LEU A 1 184 ? -29.614 -0.313 48.379 1.00 98.38 184 LEU A N 1
ATOM 1367 C CA . LEU A 1 184 ? -30.976 0.149 48.155 1.00 98.38 184 LEU A CA 1
ATOM 1368 C C . LEU A 1 184 ? -31.992 -0.644 48.982 1.00 98.38 184 LEU A C 1
ATOM 1370 O O . LEU A 1 184 ? -32.931 -0.053 49.518 1.00 98.38 184 LEU A O 1
ATOM 1374 N N . ASP A 1 185 ? -31.811 -1.956 49.104 1.00 98.25 185 ASP A N 1
ATOM 1375 C CA . ASP A 1 185 ? -32.666 -2.797 49.941 1.00 98.25 185 ASP A CA 1
ATOM 1376 C C . ASP A 1 185 ? -32.520 -2.453 51.426 1.00 98.25 185 ASP A C 1
ATOM 1378 O O . ASP A 1 185 ? -33.533 -2.244 52.095 1.00 98.25 185 ASP A O 1
ATOM 1382 N N . ALA A 1 186 ? -31.294 -2.248 51.917 1.00 97.56 186 ALA A N 1
ATOM 1383 C CA . ALA A 1 186 ? -31.070 -1.767 53.282 1.00 97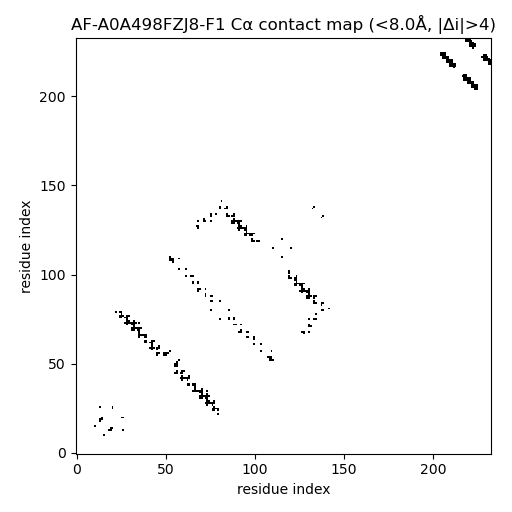.56 186 ALA A CA 1
ATOM 1384 C C . ALA A 1 186 ? -31.731 -0.394 53.525 1.00 97.56 186 ALA A C 1
ATOM 1386 O O . ALA A 1 186 ? -32.428 -0.194 54.520 1.00 97.56 186 ALA A O 1
ATOM 1387 N N . ALA A 1 187 ? -31.597 0.543 52.580 1.00 97.50 187 ALA A N 1
ATOM 1388 C CA . ALA A 1 187 ? -32.225 1.861 52.678 1.00 97.50 187 ALA A CA 1
ATOM 1389 C C . ALA A 1 187 ? -33.764 1.791 52.670 1.00 97.50 187 ALA A C 1
ATOM 1391 O O . ALA A 1 187 ? -34.429 2.589 53.339 1.00 97.50 187 ALA A O 1
ATOM 1392 N N . ARG A 1 188 ? -34.353 0.844 51.927 1.00 98.00 188 ARG A N 1
ATOM 1393 C CA . ARG A 1 188 ? -35.802 0.587 51.950 1.00 98.00 188 ARG A CA 1
ATOM 1394 C C . ARG A 1 188 ? -36.243 0.049 53.304 1.00 98.00 188 ARG A C 1
ATOM 1396 O O . ARG A 1 188 ? -37.246 0.529 53.829 1.00 98.00 188 ARG A O 1
ATOM 1403 N N . GLU A 1 189 ? -35.512 -0.905 53.875 1.00 97.88 189 GLU A N 1
ATOM 1404 C CA . GLU A 1 189 ? -35.801 -1.427 55.213 1.00 97.88 189 GLU A CA 1
ATOM 1405 C C . GLU A 1 189 ? -35.765 -0.304 56.259 1.00 97.88 189 GLU A C 1
ATOM 1407 O O . GLU A 1 189 ? -36.743 -0.115 56.990 1.00 97.88 189 GLU A O 1
ATOM 1412 N N . ASP A 1 190 ? -34.722 0.526 56.249 1.00 97.19 190 ASP A N 1
ATOM 1413 C CA . ASP A 1 190 ? -34.602 1.688 57.133 1.00 97.19 190 ASP A CA 1
ATOM 1414 C C . ASP A 1 190 ? -35.762 2.680 56.960 1.00 97.19 190 ASP A C 1
ATOM 1416 O O . ASP A 1 190 ? -36.334 3.161 57.946 1.00 97.19 190 ASP A O 1
ATOM 1420 N N . ALA A 1 191 ? -36.163 2.965 55.717 1.00 97.06 191 ALA A N 1
ATOM 1421 C CA . ALA A 1 191 ? -37.302 3.833 55.433 1.00 97.06 191 ALA A CA 1
ATOM 1422 C C . ALA A 1 191 ? -38.608 3.260 56.008 1.00 97.06 191 ALA A C 1
ATOM 1424 O O . ALA A 1 191 ? -39.355 3.983 56.673 1.00 97.06 191 ALA A O 1
ATOM 1425 N N . THR A 1 192 ? -38.864 1.958 55.827 1.00 97.69 192 THR A N 1
ATOM 1426 C CA . THR A 1 192 ? -40.059 1.307 56.392 1.00 97.69 192 THR A CA 1
ATOM 1427 C C . THR A 1 192 ? -40.057 1.323 57.924 1.00 97.69 192 THR A C 1
ATOM 1429 O O . THR A 1 192 ? -41.090 1.595 58.543 1.00 97.69 192 THR A O 1
ATOM 1432 N N . ALA A 1 193 ? -38.898 1.115 58.558 1.00 96.12 193 ALA A N 1
ATOM 1433 C CA . ALA A 1 193 ? -38.750 1.195 60.008 1.00 96.12 193 ALA A CA 1
ATOM 1434 C C . ALA A 1 193 ? -38.995 2.623 60.528 1.00 96.12 193 ALA A C 1
ATOM 1436 O O . ALA A 1 193 ? -39.703 2.816 61.524 1.00 96.12 193 ALA A O 1
ATOM 1437 N N . ALA A 1 194 ? -38.470 3.637 59.834 1.00 96.12 194 ALA A N 1
ATOM 1438 C CA . ALA A 1 194 ? -38.688 5.042 60.163 1.00 96.12 194 ALA A CA 1
ATOM 1439 C C . ALA A 1 194 ? -40.166 5.449 60.021 1.00 96.12 194 ALA A C 1
ATOM 1441 O O . ALA A 1 194 ? -40.706 6.141 60.891 1.00 96.12 194 ALA A O 1
ATOM 1442 N N . GLU A 1 195 ? -40.849 4.989 58.969 1.00 96.31 195 GLU A N 1
ATOM 1443 C CA . GLU A 1 195 ? -42.285 5.211 58.782 1.00 96.31 195 GLU A CA 1
ATOM 1444 C C . GLU A 1 195 ? -43.117 4.571 59.900 1.00 96.31 195 GLU A C 1
ATOM 1446 O O . GLU A 1 195 ? -44.002 5.231 60.461 1.00 96.31 195 GLU A O 1
ATOM 1451 N N . ALA A 1 196 ? -42.804 3.330 60.282 1.00 95.62 196 ALA A N 1
ATOM 1452 C CA . ALA A 1 196 ? -43.465 2.637 61.386 1.00 95.62 196 ALA A CA 1
ATOM 1453 C C . ALA A 1 196 ? -43.258 3.365 62.728 1.00 95.62 196 ALA A C 1
ATOM 1455 O O . ALA A 1 196 ? -44.215 3.584 63.481 1.00 95.62 196 ALA A O 1
ATOM 1456 N N . ALA A 1 197 ? -42.034 3.822 63.010 1.00 93.62 197 ALA A N 1
ATOM 1457 C CA . ALA A 1 197 ? -41.733 4.620 64.197 1.00 93.62 197 ALA A CA 1
ATOM 1458 C C . ALA A 1 197 ? -42.509 5.950 64.205 1.00 93.62 197 ALA A C 1
ATOM 1460 O O . ALA A 1 197 ? -43.098 6.334 65.221 1.00 93.62 197 ALA A O 1
ATOM 1461 N N . ALA A 1 198 ? -42.581 6.639 63.062 1.00 93.06 198 ALA A N 1
ATOM 1462 C CA . ALA A 1 198 ? -43.351 7.870 62.922 1.00 93.06 198 ALA A CA 1
ATOM 1463 C C . ALA A 1 198 ? -44.862 7.639 63.107 1.00 93.06 198 ALA A C 1
ATOM 1465 O O . ALA A 1 198 ? -45.539 8.462 63.730 1.00 93.06 198 ALA A O 1
ATOM 1466 N N . ALA A 1 199 ? -45.408 6.530 62.600 1.00 93.06 199 ALA A N 1
ATOM 1467 C CA . ALA A 1 199 ? -46.802 6.145 62.813 1.00 93.06 199 ALA A CA 1
ATOM 1468 C C . ALA A 1 199 ? -47.102 5.897 64.303 1.00 93.06 199 ALA A C 1
ATOM 1470 O O . ALA A 1 199 ? -48.055 6.473 64.830 1.00 93.06 199 ALA A O 1
ATOM 1471 N N . SER A 1 200 ? -46.236 5.158 65.003 1.00 89.06 200 SER A N 1
ATOM 1472 C CA . SER A 1 200 ? -46.336 4.925 66.453 1.00 89.06 200 SER A CA 1
ATOM 1473 C C . SER A 1 200 ? -46.326 6.234 67.257 1.00 89.06 200 SER A C 1
ATOM 1475 O O . SER A 1 200 ? -47.187 6.470 68.111 1.00 89.06 200 SER A O 1
ATOM 1477 N N . LEU A 1 201 ? -45.428 7.169 66.922 1.00 87.31 201 LEU A N 1
ATOM 1478 C CA . LEU A 1 201 ? -45.396 8.498 67.545 1.00 87.31 201 LEU A CA 1
ATOM 1479 C C . LEU A 1 201 ? -46.673 9.315 67.280 1.00 87.31 201 LEU A C 1
ATOM 1481 O O . LEU A 1 201 ? -47.103 10.077 68.152 1.00 87.31 201 LEU A O 1
ATOM 1485 N N . ARG A 1 202 ? -47.296 9.177 66.099 1.00 85.06 202 ARG A N 1
ATOM 1486 C CA . ARG A 1 202 ? -48.582 9.828 65.783 1.00 85.06 202 ARG A CA 1
ATOM 1487 C C . ARG A 1 202 ? -49.754 9.203 66.535 1.00 85.06 202 ARG A C 1
ATOM 1489 O O . ARG A 1 202 ? -50.669 9.947 66.902 1.00 85.06 202 ARG A O 1
ATOM 1496 N N . GLU A 1 203 ? -49.747 7.892 66.759 1.00 85.19 203 GLU A N 1
ATOM 1497 C CA . GLU A 1 203 ? -50.776 7.202 67.541 1.00 85.19 203 GLU A CA 1
ATOM 1498 C C . GLU A 1 203 ? -50.670 7.527 69.035 1.00 85.19 203 GLU A C 1
ATOM 1500 O O . GLU A 1 203 ? -51.698 7.705 69.701 1.00 85.19 203 GLU A O 1
ATOM 1505 N N . SER A 1 204 ? -49.440 7.697 69.537 1.00 81.19 204 SER A N 1
ATOM 1506 C CA . SER A 1 204 ? -49.187 8.025 70.936 1.00 81.19 204 SER A CA 1
ATOM 1507 C C . SER A 1 204 ? -50.029 9.213 71.413 1.00 81.19 204 SER A C 1
ATOM 1509 O O . SER A 1 204 ? -50.026 10.322 70.856 1.00 81.19 204 SER A O 1
ATOM 1511 N N . LYS A 1 205 ? -50.773 8.958 72.491 1.00 83.81 205 LYS A N 1
ATOM 1512 C CA . LYS A 1 205 ? -51.691 9.915 73.110 1.00 83.81 205 LYS A CA 1
ATOM 1513 C C . LYS A 1 205 ? -51.008 10.805 74.143 1.00 83.81 205 LYS A C 1
ATOM 1515 O O . LYS A 1 205 ? -51.637 11.752 74.603 1.00 83.81 205 LYS A O 1
ATOM 1520 N N . ALA A 1 206 ? -49.752 10.541 74.499 1.00 85.94 206 ALA A N 1
ATOM 1521 C CA . ALA A 1 206 ? -49.021 11.303 75.505 1.00 85.94 206 ALA A CA 1
ATOM 1522 C C . ALA A 1 206 ? -47.523 11.410 75.181 1.00 85.94 206 ALA A C 1
ATOM 1524 O O . ALA A 1 206 ? -46.955 10.543 74.522 1.00 85.94 206 ALA A O 1
ATOM 1525 N N . ARG A 1 207 ? -46.873 12.483 75.635 1.00 87.94 207 ARG A N 1
ATOM 1526 C CA . ARG A 1 207 ? -45.449 12.766 75.407 1.00 87.94 207 ARG A CA 1
ATOM 1527 C C . ARG A 1 207 ? -44.768 13.156 76.715 1.00 87.94 207 ARG A C 1
ATOM 1529 O O . ARG A 1 207 ? -45.338 13.910 77.501 1.00 87.94 207 ARG A O 1
ATOM 1536 N N . PHE A 1 208 ? -43.550 12.666 76.931 1.00 88.44 208 PHE A N 1
ATOM 1537 C CA . PHE A 1 208 ? -42.696 13.126 78.023 1.00 88.44 208 PHE A CA 1
ATOM 1538 C C . PHE A 1 208 ? -42.133 14.517 77.708 1.00 88.44 208 PHE A C 1
ATOM 1540 O O . PHE A 1 208 ? -41.530 14.728 76.657 1.00 88.44 208 PHE A O 1
ATOM 1547 N N . GLU A 1 209 ? -42.334 15.459 78.620 1.00 90.62 209 GLU A N 1
ATOM 1548 C CA . GLU A 1 209 ? -41.729 16.787 78.607 1.00 90.62 209 GLU A CA 1
ATOM 1549 C C . GLU A 1 209 ? -40.739 16.877 79.766 1.00 90.62 209 GLU A C 1
ATOM 1551 O O . GLU A 1 209 ? -41.106 16.633 80.920 1.00 90.62 209 GLU A O 1
ATOM 1556 N N . LEU A 1 210 ? -39.494 17.229 79.454 1.00 91.56 210 LEU A N 1
ATOM 1557 C CA . LEU A 1 210 ? -38.473 17.533 80.447 1.00 91.56 210 LEU A CA 1
ATOM 1558 C C . LEU A 1 210 ? -38.512 19.038 80.738 1.00 91.56 210 LEU A C 1
ATOM 1560 O O . LEU A 1 210 ? -38.555 19.841 79.806 1.00 91.56 210 LEU A O 1
ATOM 1564 N N . PHE A 1 211 ? -38.530 19.419 82.011 1.00 89.19 211 PHE A N 1
ATOM 1565 C CA . PHE A 1 211 ? -38.532 20.816 82.441 1.00 89.19 211 PHE A CA 1
ATOM 1566 C C . PHE A 1 211 ? -37.705 20.980 83.717 1.00 89.19 211 PHE A C 1
ATOM 1568 O O . PHE A 1 211 ? -37.548 20.034 84.486 1.00 89.19 211 PHE A O 1
ATOM 1575 N N . GLU A 1 212 ? -37.172 22.175 83.950 1.00 91.44 212 GLU A N 1
ATOM 1576 C CA . GLU A 1 212 ? -36.542 22.507 85.228 1.00 91.44 212 GLU A CA 1
ATOM 1577 C C . GLU A 1 212 ? -37.588 23.019 86.217 1.00 91.44 212 GLU A C 1
ATOM 1579 O O . GLU A 1 212 ? -38.447 23.836 85.873 1.00 91.44 212 GLU A O 1
ATOM 1584 N N . ASP A 1 213 ? -37.533 22.519 87.451 1.00 88.50 213 ASP A N 1
ATOM 1585 C CA . ASP A 1 213 ? -38.362 23.039 88.533 1.00 88.50 213 ASP A CA 1
ATOM 1586 C C . ASP A 1 213 ? -37.820 24.371 89.084 1.00 88.50 213 ASP A C 1
ATOM 1588 O O . ASP A 1 213 ? -36.735 24.829 88.732 1.00 88.50 213 ASP A O 1
ATOM 1592 N N . ALA A 1 214 ? -38.572 25.015 89.982 1.00 88.25 214 ALA A N 1
ATOM 1593 C CA . ALA A 1 214 ? -38.181 26.301 90.572 1.00 88.25 214 ALA A CA 1
ATOM 1594 C C . ALA A 1 214 ? -36.862 26.251 91.377 1.00 88.25 214 ALA A C 1
ATOM 1596 O O . ALA A 1 214 ? -36.343 27.296 91.762 1.00 88.25 214 ALA A O 1
ATOM 1597 N N . SER A 1 215 ? -36.322 25.054 91.639 1.00 85.56 215 SER A N 1
ATOM 1598 C CA . SER A 1 215 ? -35.027 24.836 92.286 1.00 85.56 215 SER A CA 1
ATOM 1599 C C . SER A 1 215 ? -33.899 24.485 91.304 1.00 85.56 215 SER A C 1
ATOM 1601 O O . SER A 1 215 ? -32.807 24.128 91.745 1.00 85.56 215 SER A O 1
ATOM 1603 N N . GLY A 1 216 ? -34.152 24.586 89.993 1.00 88.44 216 GLY A N 1
ATOM 1604 C CA . GLY A 1 216 ? -33.187 24.297 88.929 1.00 88.44 216 GLY A CA 1
ATOM 1605 C C . GLY A 1 216 ? -32.903 22.807 88.743 1.00 88.44 216 GLY A C 1
ATOM 1606 O O . GLY A 1 216 ? -31.854 22.444 88.218 1.00 88.44 216 GLY A O 1
ATOM 1607 N N . ARG A 1 217 ? -33.782 21.915 89.223 1.00 90.88 217 ARG A N 1
ATOM 1608 C CA . ARG A 1 217 ? -33.591 20.466 89.071 1.00 90.88 217 ARG A CA 1
ATOM 1609 C C . ARG A 1 217 ? -34.341 19.954 87.844 1.00 90.88 217 ARG A C 1
ATOM 1611 O O . ARG A 1 217 ? -35.497 20.340 87.648 1.00 90.88 217 ARG A O 1
ATOM 1618 N N . PRO A 1 218 ? -33.748 19.040 87.057 1.00 90.38 218 PRO A N 1
ATOM 1619 C CA . PRO A 1 218 ? -34.448 18.418 85.944 1.00 90.38 218 PRO A CA 1
ATOM 1620 C C . PRO A 1 218 ? -35.574 17.516 86.467 1.00 90.38 218 PRO A C 1
ATOM 1622 O O . PRO A 1 218 ? -35.347 16.600 87.261 1.00 90.38 218 PRO A O 1
ATOM 1625 N N . ARG A 1 219 ? -36.798 17.771 86.006 1.00 90.88 219 ARG A N 1
ATOM 1626 C CA . ARG A 1 219 ? -38.007 16.979 86.257 1.00 90.88 219 ARG A CA 1
ATOM 1627 C C . ARG A 1 219 ? -38.634 16.564 84.932 1.00 90.88 219 ARG A C 1
ATOM 1629 O O . ARG A 1 219 ? -38.444 17.218 83.906 1.00 90.88 219 ARG A O 1
ATOM 1636 N N . TRP A 1 220 ? -39.415 15.490 84.947 1.00 92.94 220 TRP A N 1
ATOM 1637 C CA . TRP A 1 220 ? -40.216 15.092 83.792 1.00 92.94 220 TRP A CA 1
ATOM 1638 C C . TRP A 1 220 ? -41.702 15.074 84.128 1.00 92.94 220 TRP A C 1
ATOM 1640 O O . TRP A 1 220 ? -42.105 14.789 85.256 1.00 92.94 220 TRP A O 1
ATOM 1650 N N . ARG A 1 221 ? -42.528 15.338 83.115 1.00 92.50 221 ARG A N 1
ATOM 1651 C CA . ARG A 1 221 ? -43.975 15.107 83.157 1.00 92.50 221 ARG A CA 1
ATOM 1652 C C . ARG A 1 221 ? -44.450 14.429 81.879 1.00 92.50 221 ARG A C 1
ATOM 1654 O O . ARG A 1 221 ? -43.994 14.761 80.790 1.00 92.50 221 ARG A O 1
ATOM 1661 N N . LEU A 1 222 ? -45.379 13.490 81.998 1.00 91.69 222 LEU A N 1
ATOM 1662 C CA . LEU A 1 222 ? -46.063 12.876 80.865 1.00 91.69 222 LEU A CA 1
ATOM 1663 C C . LEU A 1 222 ? -47.328 13.681 80.570 1.00 91.69 222 LEU A C 1
ATOM 1665 O O . LEU A 1 222 ? -48.261 13.688 81.374 1.00 91.69 222 LEU A O 1
ATOM 1669 N N . ARG A 1 223 ? -47.370 14.364 79.426 1.00 89.56 223 ARG A N 1
ATOM 1670 C CA . ARG A 1 223 ? -48.497 15.202 79.011 1.00 89.56 223 ARG A CA 1
ATOM 1671 C C . ARG A 1 223 ? -49.309 14.504 77.924 1.00 89.56 223 ARG A C 1
ATOM 1673 O O . ARG A 1 223 ? -48.781 14.164 76.869 1.00 89.56 223 ARG A O 1
ATOM 1680 N N . HIS A 1 224 ? -50.598 14.306 78.167 1.00 87.75 224 HIS A N 1
ATOM 1681 C CA . HIS A 1 224 ? -51.552 13.814 77.180 1.00 87.75 224 HIS A CA 1
ATOM 1682 C C . HIS A 1 224 ? -51.799 14.865 76.084 1.00 87.75 224 HIS A C 1
ATOM 1684 O O . HIS A 1 224 ? -51.720 16.071 76.325 1.00 87.75 224 HIS A O 1
ATOM 1690 N N . ARG A 1 225 ? -52.180 14.435 74.877 1.00 83.88 225 ARG A N 1
ATOM 1691 C CA . ARG A 1 225 ? -52.455 15.321 73.732 1.00 83.88 225 ARG A CA 1
ATOM 1692 C C . ARG A 1 225 ? -53.593 16.314 74.001 1.00 83.88 225 ARG A C 1
ATOM 1694 O O . ARG A 1 225 ? -53.595 17.392 73.422 1.00 83.88 225 ARG A O 1
ATOM 1701 N N . ASN A 1 226 ? -54.523 15.991 74.903 1.00 84.75 226 ASN A N 1
ATOM 1702 C CA . ASN A 1 226 ? -55.579 16.920 75.343 1.00 84.75 226 ASN A CA 1
ATOM 1703 C C . ASN A 1 226 ? -55.074 18.046 76.271 1.00 84.75 226 ASN A C 1
ATOM 1705 O O . ASN A 1 226 ? -55.866 18.885 76.678 1.00 84.75 226 ASN A O 1
ATOM 1709 N N . GLY A 1 227 ? -53.781 18.063 76.611 1.00 82.44 227 GLY A N 1
ATOM 1710 C CA . GLY A 1 227 ? -53.155 19.082 77.447 1.00 82.44 227 GLY A CA 1
ATOM 1711 C C . GLY A 1 227 ? -52.940 18.686 78.908 1.00 82.44 227 GLY A C 1
ATOM 1712 O O . GLY A 1 227 ? -52.199 19.382 79.598 1.00 82.44 227 GLY A O 1
ATOM 1713 N N . ASN A 1 228 ? -53.512 17.571 79.371 1.00 89.75 228 ASN A N 1
ATOM 1714 C CA . ASN A 1 228 ? -53.451 17.172 80.778 1.00 89.75 228 ASN A CA 1
ATOM 1715 C C . ASN A 1 228 ? -52.143 16.453 81.126 1.00 89.75 228 ASN A C 1
ATOM 1717 O O . ASN A 1 228 ? -51.627 15.666 80.334 1.00 89.75 228 ASN A O 1
ATOM 1721 N N . VAL A 1 229 ? -51.637 16.664 82.340 1.00 89.06 229 VAL A N 1
ATOM 1722 C CA . VAL A 1 229 ? -50.514 15.888 82.886 1.00 89.06 229 VAL A CA 1
ATOM 1723 C C . VAL A 1 229 ? -51.054 14.595 83.494 1.00 89.06 229 VAL A C 1
ATOM 1725 O O . VAL A 1 229 ? -51.977 14.636 84.301 1.00 89.06 229 VAL A O 1
ATOM 1728 N N . ILE A 1 230 ? -50.486 13.458 83.095 1.00 90.06 230 ILE A N 1
ATOM 1729 C CA . ILE A 1 230 ? -50.909 12.119 83.538 1.00 90.06 230 ILE A CA 1
ATOM 1730 C C . ILE A 1 230 ? -49.931 11.522 84.563 1.00 90.06 230 ILE A C 1
ATOM 1732 O O . ILE A 1 230 ? -50.332 10.713 85.390 1.00 90.06 230 ILE A O 1
ATOM 1736 N N . ALA A 1 231 ? -48.654 11.917 84.523 1.00 89.50 231 ALA A N 1
ATOM 1737 C CA . ALA A 1 231 ? -47.624 11.491 85.475 1.00 89.50 231 ALA A CA 1
ATOM 1738 C C . ALA A 1 231 ? -46.512 12.549 85.593 1.00 89.50 231 ALA A C 1
ATOM 1740 O O . ALA A 1 231 ? -46.281 13.299 84.644 1.00 89.50 231 ALA A O 1
ATOM 1741 N N . THR A 1 232 ? -45.821 12.605 86.735 1.00 92.38 232 THR A N 1
ATOM 1742 C CA . THR A 1 232 ? -44.685 13.510 87.000 1.00 92.38 232 THR A CA 1
ATOM 1743 C C . THR A 1 232 ? -43.688 12.861 87.964 1.00 92.38 232 THR A C 1
ATOM 1745 O O . THR A 1 232 ? -44.085 12.004 88.754 1.00 92.38 232 THR A O 1
ATOM 1748 N N . SER A 1 233 ? -42.420 13.284 87.906 1.00 86.12 233 SER A N 1
ATOM 1749 C CA . SER A 1 233 ? -41.348 12.926 88.860 1.00 86.12 233 SER A CA 1
ATOM 1750 C C . SER A 1 233 ? -41.189 13.899 90.014 1.00 86.12 233 SER A C 1
ATOM 1752 O O . SER A 1 233 ? -41.327 15.110 89.732 1.00 86.12 233 SER A O 1
#

Radius of gyration: 46.33 Å; Cα contacts (8 Å, |Δi|>4): 231; chains: 1; bounding box: 86×45×132 Å

Foldseek 3Di:
DPPPPPPPPDPPPCCVPPHDQPDPQLVVLVVLLVVLVVLLVVLVVQCVPDDAQDQSNLSSVLSNQLSLLSNLLSVQSNPPADPVLNVLSVVLSVQLNVLSVVQCVVQVRHDDPPDGDPVSVVSNVSSNVSSVCSRPVRVVVPPPPPVVVVVVVVVVVVVVVVVVVVVVVVVVVVVVVVVVVVVVVVVVVVVVVVVVVVVVVVVDQWDKDWDADPVRDIKIFIAGPVGDTPDID

Nearest PDB structures (foldseek):
  6w2w-assembly1_A  TM=4.776E-01  e=3.773E+00  synthetic construct
  2z0v-assembly1_A  TM=3.203E-01  e=1.553E+00  Homo sapiens
  1zww-assembly1_B  TM=2.451E-01  e=6.390E-01  Mus musculus
  6upn-assembly1_A  TM=2.346E-01  e=9.690E+00  Homo sapiens

Mean predicted aligned error: 14.37 Å

Sequence (233 aa):
MSSDTEPNRDGGLYERRIGTPRTTDEVNGYWLFGFGVLLGLADVAVFLLTESATTARGIGYALAALSPPFVMLGAVIRFPLRRPGTALGYLGTAVSVLGVVWFVNVFPDGWFRASGDPAVITVYGVGLLLIGLAGTVVPLLSDPVYEDYERMRGEAAAATATAEETSGELDAARDELAATESELDAAREDATAAEAAAASLRESKARFELFEDASGRPRWRLRHRNGNVIATS